Protein AF-B5EW15-F1 (afdb_monomer)

Organism: Aliivibrio fischeri (strain MJ11) (NCBI:txid388396)

Sequence (195 aa):
MSYSYGVKKSALNTARVYPAVGKYFSEKELNEITLLIEREGLTVSRKIDQLYVTDDSGTYEINALIDYLSKLIPKKETKQGKKKEIRKAEIQSLRFDPDRLSHEKRVLSENQDLVVVITRSLGEMNNYNMTKLIEFVLGKEKRFHGMLNSTVEKRVIELGFYTMGQLNGEKAKIYKYKAIKAFILNALQDNFDVG

Secondary structure (DSSP, 8-state):
--B-EEEEEEETTEEEEEEPTT----HHHHHHHHHHHHTTT-EEEEETTEEEEE-TT--S-HHHHHHHHHHHSPBP--HHHHHHHHHHHHHHHHHT-HHHHHHHHHHHHHTHHHHHHHHHHH----HHHHHHHHHHHTTSSSS--S---HHHHHHHHHTT-EEEEEETTEEEEEE-HHHHHHHHHHHHHHHHTT-

Mean predicted aligned error: 14.82 Å

Foldseek 3Di:
DAFAWAWDDDDQQKIKIAHDPPDADDPVRVVVLCVLLVVVVWDWDDDHRMIIIGDPVPPDGPVRVRVVSVVSHHHDDDPVNVVVVVVVVVVVVVVVPVVLVVQLVVQCVVPVLLQVLCCVQQRDDPSNQSSLLSCCLVVVDVDRPHDDDPRSVVSQVVVVQWDWDDDPNDTDIHGNSVVVSVVSVVSSVVVVVVD

pLDDT: mean 85.92, std 11.86, range [42.91, 96.12]

Structure (mmCIF, N/CA/C/O backbone):
data_AF-B5EW15-F1
#
_entry.id   AF-B5EW15-F1
#
loop_
_atom_site.group_PDB
_atom_site.id
_atom_site.type_symbol
_atom_site.label_atom_id
_atom_site.label_alt_id
_atom_site.label_comp_id
_atom_site.label_asym_id
_atom_site.label_entity_id
_atom_site.label_seq_id
_atom_site.pdbx_PDB_ins_code
_atom_site.Cartn_x
_atom_site.Cartn_y
_atom_site.Cartn_z
_atom_site.occupancy
_atom_site.B_iso_or_equiv
_atom_site.auth_seq_id
_atom_site.auth_comp_id
_atom_site.auth_asym_id
_atom_site.auth_atom_id
_atom_site.pdbx_PDB_model_num
ATOM 1 N N . MET A 1 1 ? -12.881 12.821 29.662 1.00 68.81 1 MET A N 1
ATOM 2 C CA . MET A 1 1 ? -12.324 11.502 30.054 1.00 68.81 1 MET A CA 1
ATOM 3 C C . MET A 1 1 ? -11.868 10.790 28.784 1.00 68.81 1 MET A C 1
ATOM 5 O O . MET A 1 1 ? -12.417 11.120 27.746 1.00 68.81 1 MET A O 1
ATOM 9 N N . SER A 1 2 ? -10.854 9.918 28.803 1.00 81.94 2 SER A N 1
ATOM 10 C CA . SER A 1 2 ? -10.358 9.238 27.590 1.00 81.94 2 SER A CA 1
ATOM 11 C C . SER A 1 2 ? -10.061 7.759 27.850 1.00 81.94 2 SER A C 1
ATOM 13 O O . SER A 1 2 ? -9.570 7.403 28.924 1.00 81.94 2 SER A O 1
ATOM 15 N N . TYR A 1 3 ? -10.335 6.902 26.861 1.00 87.81 3 TYR A N 1
ATOM 16 C CA . TYR A 1 3 ? -10.336 5.442 27.000 1.00 87.81 3 TYR A CA 1
ATOM 17 C C . TYR A 1 3 ? -9.308 4.770 26.081 1.00 87.81 3 TYR A C 1
ATOM 19 O O . TYR A 1 3 ? -9.019 5.241 24.981 1.00 87.81 3 TYR A O 1
ATOM 27 N N . SER A 1 4 ? -8.760 3.632 26.501 1.00 87.62 4 SER A N 1
ATOM 28 C CA . SER A 1 4 ? -7.843 2.834 25.676 1.00 87.62 4 SER A CA 1
ATOM 29 C C . SER A 1 4 ? -8.611 1.712 24.988 1.00 87.62 4 SER A C 1
ATOM 31 O O . SER A 1 4 ? -8.832 0.670 25.598 1.00 87.62 4 SER A O 1
ATOM 33 N N . TYR A 1 5 ? -9.001 1.909 23.726 1.00 90.94 5 TYR A N 1
ATOM 34 C CA . TYR A 1 5 ? -9.884 0.978 23.015 1.00 90.94 5 TYR A CA 1
ATOM 35 C C . TYR A 1 5 ? -9.539 0.793 21.528 1.00 90.94 5 TYR A C 1
ATOM 37 O O . TYR A 1 5 ? -8.750 1.543 20.939 1.00 90.94 5 TYR A O 1
ATOM 45 N N . GLY A 1 6 ? -10.147 -0.216 20.911 1.00 89.81 6 GLY A N 1
ATOM 46 C CA . GLY A 1 6 ? -10.227 -0.410 19.467 1.00 89.81 6 GLY A CA 1
ATOM 47 C C . GLY A 1 6 ? -11.677 -0.548 19.007 1.00 89.81 6 GLY A C 1
ATOM 48 O O . GLY A 1 6 ? -12.547 -0.923 19.792 1.00 89.81 6 GLY A O 1
ATOM 49 N N . VAL A 1 7 ? -11.915 -0.254 17.728 1.00 92.69 7 VAL A N 1
ATOM 50 C CA . VAL A 1 7 ? -13.195 -0.493 17.052 1.00 92.69 7 VAL A CA 1
ATOM 51 C C . VAL A 1 7 ? -12.928 -1.387 15.853 1.00 92.69 7 VAL A C 1
ATOM 53 O O . VAL A 1 7 ? -11.963 -1.165 15.120 1.00 92.69 7 VAL A O 1
ATOM 56 N N . LYS A 1 8 ? -13.738 -2.428 15.670 1.00 92.81 8 LYS A N 1
ATOM 57 C CA . LYS A 1 8 ? -13.643 -3.320 14.508 1.00 92.81 8 LYS A CA 1
ATOM 58 C C . LYS A 1 8 ? -15.013 -3.814 14.078 1.00 92.81 8 LYS A C 1
ATOM 60 O O . LYS A 1 8 ? -15.923 -3.885 14.896 1.00 92.81 8 LYS A O 1
ATOM 65 N N . LYS A 1 9 ? -15.137 -4.244 12.826 1.00 92.25 9 LYS A N 1
ATOM 66 C CA . LYS A 1 9 ? -16.312 -4.989 12.363 1.00 92.25 9 LYS A CA 1
ATOM 67 C C . LYS A 1 9 ? -16.451 -6.293 13.155 1.00 92.25 9 LYS A C 1
ATOM 69 O O . LYS A 1 9 ? -15.463 -7.006 13.338 1.00 92.25 9 LYS A O 1
ATOM 74 N N . SER A 1 10 ? -17.666 -6.598 13.606 1.00 88.50 10 SER A N 1
ATOM 75 C CA . SER A 1 10 ? -17.999 -7.869 14.258 1.00 88.50 10 SER A CA 1
ATOM 76 C C . SER A 1 10 ? -18.915 -8.739 13.407 1.00 88.50 10 SER A C 1
ATOM 78 O O . SER A 1 10 ? -18.659 -9.928 13.266 1.00 88.50 10 SER A O 1
ATOM 80 N N . ALA A 1 11 ? -19.969 -8.151 12.847 1.00 82.56 11 ALA A N 1
ATOM 81 C CA . ALA A 1 11 ? -20.951 -8.827 12.004 1.00 82.56 11 ALA A CA 1
ATOM 82 C C . ALA A 1 11 ? -21.376 -7.898 10.854 1.00 82.56 11 ALA A C 1
ATOM 84 O O . ALA A 1 11 ? -20.789 -6.826 10.662 1.00 82.56 11 ALA A O 1
ATOM 85 N N . LEU A 1 12 ? -22.368 -8.311 10.062 1.00 71.75 12 LEU A N 1
ATOM 86 C CA . LEU A 1 12 ? -23.036 -7.414 9.120 1.00 71.75 12 LEU A CA 1
ATOM 87 C C . LEU A 1 12 ? -23.716 -6.300 9.937 1.00 71.75 12 LEU A C 1
ATOM 89 O O . LEU A 1 12 ? -24.495 -6.602 10.830 1.00 71.75 12 LEU A O 1
ATOM 93 N N . ASN A 1 13 ? -23.349 -5.041 9.688 1.00 79.81 13 ASN A N 1
ATOM 94 C CA . ASN A 1 13 ? -23.872 -3.836 10.358 1.00 79.81 13 ASN A CA 1
ATOM 95 C C . ASN A 1 13 ? -23.612 -3.702 11.871 1.00 79.81 13 ASN A C 1
ATOM 97 O O . ASN A 1 13 ? -24.125 -2.783 12.499 1.00 79.81 13 ASN A O 1
ATOM 101 N N . THR A 1 14 ? -22.752 -4.545 12.450 1.00 89.25 14 THR A N 1
ATOM 102 C CA . THR A 1 14 ? -22.355 -4.424 13.861 1.00 89.25 14 THR A CA 1
ATOM 103 C C . THR A 1 14 ? -20.865 -4.142 13.999 1.00 89.25 14 THR A C 1
ATOM 105 O O . THR A 1 14 ? -20.015 -4.942 13.575 1.00 89.25 14 THR A O 1
ATOM 108 N N . ALA A 1 15 ? -20.540 -3.036 14.661 1.00 94.12 15 ALA A N 1
ATOM 109 C CA . ALA A 1 15 ? -19.197 -2.696 15.105 1.00 94.12 15 ALA A CA 1
ATOM 110 C C . ALA A 1 15 ? -18.983 -3.142 16.559 1.00 94.12 15 ALA A C 1
ATOM 112 O O . ALA A 1 15 ? -19.894 -3.147 17.374 1.00 94.12 15 ALA A O 1
ATOM 113 N N . ARG A 1 16 ? -17.758 -3.526 16.908 1.00 94.88 16 ARG A N 1
ATOM 114 C CA . ARG A 1 16 ? -17.366 -3.901 18.267 1.00 94.88 16 ARG A CA 1
ATOM 115 C C . ARG A 1 16 ? -16.366 -2.900 18.808 1.00 94.88 16 ARG A C 1
ATOM 117 O O . ARG A 1 16 ? -15.284 -2.760 18.235 1.00 94.88 16 ARG A O 1
ATOM 124 N N . VAL A 1 17 ? -16.689 -2.303 19.947 1.00 94.94 17 VAL A N 1
ATOM 125 C CA . VAL A 1 17 ? -15.785 -1.510 20.782 1.00 94.94 17 VAL A CA 1
ATOM 126 C C . VAL A 1 17 ? -15.208 -2.428 21.857 1.00 94.94 17 VAL A C 1
ATOM 128 O O . VAL A 1 17 ? -15.941 -3.091 22.591 1.00 94.94 17 VAL A O 1
ATOM 131 N N . TYR A 1 18 ? -13.883 -2.516 21.923 1.00 93.00 18 TYR A N 1
ATOM 132 C CA . TYR A 1 18 ? -13.176 -3.419 22.834 1.00 93.00 18 TYR A CA 1
ATOM 133 C C . TYR A 1 18 ? -11.974 -2.726 23.480 1.00 93.00 18 TYR A C 1
ATOM 135 O O . TYR A 1 18 ? -11.380 -1.845 22.849 1.00 93.00 18 TYR A O 1
ATOM 143 N N . PRO A 1 19 ? -11.580 -3.109 24.705 1.00 91.00 19 PRO A N 1
ATOM 144 C CA . PRO A 1 19 ? -10.443 -2.499 25.377 1.00 91.00 19 PRO A CA 1
ATOM 145 C C . PRO A 1 19 ? -9.137 -2.818 24.638 1.00 91.00 19 PRO A C 1
ATOM 147 O O . PRO A 1 19 ? -9.010 -3.818 23.927 1.00 91.00 19 PRO A O 1
ATOM 150 N N . ALA A 1 20 ? -8.141 -1.946 24.777 1.00 86.88 20 ALA A N 1
ATOM 151 C CA . ALA A 1 20 ? -6.805 -2.200 24.246 1.00 86.88 20 ALA A CA 1
ATOM 152 C C . ALA A 1 20 ? -6.202 -3.484 24.852 1.00 86.88 20 ALA A C 1
ATOM 154 O O . ALA A 1 20 ? -6.560 -3.890 25.955 1.00 86.88 20 ALA A O 1
ATOM 155 N N . VAL A 1 21 ? -5.256 -4.109 24.145 1.00 79.94 21 VAL A N 1
ATOM 156 C CA . VAL A 1 21 ? -4.607 -5.359 24.586 1.00 79.94 21 VAL A CA 1
ATOM 157 C C . VAL A 1 21 ? -4.064 -5.218 26.015 1.00 79.94 21 VAL A C 1
ATOM 159 O O . VAL A 1 21 ? -3.335 -4.271 26.313 1.00 79.94 21 VAL A O 1
ATOM 162 N N . GLY A 1 22 ? -4.433 -6.156 26.894 1.00 79.56 22 GLY A N 1
ATOM 163 C CA . GLY A 1 22 ? -4.036 -6.156 28.308 1.00 79.56 22 GLY A CA 1
ATOM 164 C C . GLY A 1 22 ? -4.786 -5.148 29.191 1.00 79.56 22 GLY A C 1
ATOM 165 O O . GLY A 1 22 ? -4.324 -4.842 30.290 1.00 79.56 22 GLY A O 1
ATOM 166 N N . LYS A 1 23 ? -5.908 -4.592 28.718 1.00 86.25 23 LYS A N 1
ATOM 167 C CA . LYS A 1 23 ? -6.819 -3.724 29.479 1.00 86.25 23 LYS A CA 1
ATOM 168 C C . LYS A 1 23 ? -8.220 -4.335 29.524 1.00 86.25 23 LYS A C 1
ATOM 170 O O . LYS A 1 23 ? -8.551 -5.179 28.701 1.00 86.25 23 LYS A O 1
ATOM 175 N N . TYR A 1 24 ? -9.025 -3.864 30.467 1.00 89.00 24 TYR A N 1
ATOM 176 C CA . TYR A 1 24 ? -10.454 -4.139 30.590 1.00 89.00 24 TYR A CA 1
ATOM 177 C C . TYR A 1 24 ? -11.180 -2.803 30.760 1.00 89.00 24 TYR A C 1
ATOM 179 O O . TYR A 1 24 ? -10.586 -1.852 31.274 1.00 89.00 24 TYR A O 1
ATOM 187 N N . PHE A 1 25 ? -12.435 -2.720 30.323 1.00 90.19 25 PHE A N 1
ATOM 188 C CA . PHE A 1 25 ? -13.295 -1.615 30.732 1.00 90.19 25 PHE A CA 1
ATOM 189 C C . PHE A 1 25 ? -13.864 -1.914 32.115 1.00 90.19 25 PHE A C 1
ATOM 191 O O . PHE A 1 25 ? -14.360 -3.008 32.370 1.00 90.19 25 PHE A O 1
ATOM 198 N N . SER A 1 26 ? -13.792 -0.942 33.012 1.00 90.62 26 SER A N 1
ATOM 199 C CA . SER A 1 26 ? -14.574 -0.956 34.246 1.00 90.62 26 SER A CA 1
ATOM 200 C C . SER A 1 26 ? -16.064 -0.757 33.945 1.00 90.62 26 SER A C 1
ATOM 202 O O . SER A 1 26 ? -16.425 -0.167 32.928 1.00 90.62 26 SER A O 1
ATOM 204 N N . GLU A 1 27 ? -16.942 -1.175 34.861 1.00 90.94 27 GLU A N 1
ATOM 205 C CA . GLU A 1 27 ? -18.394 -0.943 34.743 1.00 90.94 27 GLU A CA 1
ATOM 206 C C . GLU A 1 27 ? -18.742 0.536 34.545 1.00 90.94 27 GLU A C 1
ATOM 208 O O . GLU A 1 27 ? -19.626 0.889 33.765 1.00 90.94 27 GLU A O 1
ATOM 213 N N . LYS A 1 28 ? -18.002 1.432 35.205 1.00 91.19 28 LYS A N 1
ATOM 214 C CA . LYS A 1 28 ? -18.158 2.873 35.007 1.00 91.19 28 LYS A CA 1
ATOM 215 C C . LYS A 1 28 ? -17.853 3.277 33.561 1.00 91.19 28 LYS A C 1
ATOM 217 O O . LYS A 1 28 ? -18.650 3.984 32.956 1.00 91.19 28 LYS A O 1
ATOM 222 N N . GLU A 1 29 ? -16.744 2.799 32.995 1.00 91.19 29 GLU A N 1
ATOM 223 C CA . GLU A 1 29 ? -16.371 3.085 31.603 1.00 91.19 29 GLU A CA 1
ATOM 224 C C . GLU A 1 29 ? -17.374 2.478 30.612 1.00 91.19 29 GLU A C 1
ATOM 226 O O . GLU A 1 29 ? -17.768 3.151 29.665 1.00 91.19 29 GLU A O 1
ATOM 231 N N . LEU A 1 30 ? -17.839 1.244 30.841 1.00 93.31 30 LEU A N 1
ATOM 232 C CA . LEU A 1 30 ? -18.869 0.610 30.009 1.00 93.31 30 LEU A CA 1
ATOM 233 C C . LEU A 1 30 ? -20.159 1.434 29.994 1.00 93.31 30 LEU A C 1
ATOM 235 O O . LEU A 1 30 ? -20.729 1.652 28.925 1.00 93.31 30 LEU A O 1
ATOM 239 N N . ASN A 1 31 ? -20.597 1.921 31.157 1.00 93.12 31 ASN A N 1
ATOM 240 C CA . ASN A 1 31 ? -21.774 2.777 31.276 1.00 93.12 31 ASN A CA 1
ATOM 241 C C . ASN A 1 31 ? -21.596 4.111 30.549 1.00 93.12 31 ASN A C 1
ATOM 243 O O . ASN A 1 31 ? -22.452 4.488 29.754 1.00 93.12 31 ASN A O 1
ATOM 247 N N . GLU A 1 32 ? -20.476 4.797 30.768 1.00 93.06 32 GLU A N 1
ATOM 248 C CA . GLU A 1 32 ? -20.188 6.078 30.118 1.00 93.06 32 GLU A CA 1
ATOM 249 C C . GLU A 1 32 ? -20.122 5.951 28.591 1.00 93.06 32 GLU A C 1
ATOM 251 O O . GLU A 1 32 ? -20.739 6.741 27.879 1.00 93.06 32 GLU A O 1
ATOM 256 N N . ILE A 1 33 ? -19.409 4.941 28.078 1.00 93.75 33 ILE A N 1
ATOM 257 C CA . ILE A 1 33 ? -19.272 4.718 26.635 1.00 93.75 33 ILE A CA 1
ATOM 258 C C . ILE A 1 33 ? -20.624 4.326 26.023 1.00 93.75 33 ILE A C 1
ATOM 260 O O . ILE A 1 33 ? -20.961 4.817 24.950 1.00 93.75 33 ILE A O 1
ATOM 264 N N . THR A 1 34 ? -21.416 3.492 26.705 1.00 94.88 34 THR A N 1
ATOM 265 C CA . THR A 1 34 ? -22.762 3.116 26.237 1.00 94.88 34 THR A CA 1
ATOM 266 C C . THR A 1 34 ? -23.654 4.345 26.089 1.00 94.88 34 THR A C 1
ATOM 268 O O . THR A 1 34 ? -24.216 4.554 25.021 1.00 94.88 34 THR A O 1
ATOM 271 N N . LEU A 1 35 ? -23.699 5.209 27.109 1.00 94.56 35 LEU A N 1
ATOM 272 C CA . LEU A 1 35 ? -24.508 6.430 27.081 1.00 94.56 35 LEU A CA 1
ATOM 273 C C . LEU A 1 35 ? -24.085 7.395 25.967 1.00 94.56 35 LEU A C 1
ATOM 275 O O . LEU A 1 35 ? -24.934 8.068 25.391 1.00 94.56 35 LEU A O 1
ATOM 279 N N . LEU A 1 36 ? -22.786 7.487 25.666 1.00 94.44 36 LEU A N 1
ATOM 280 C CA . LEU A 1 36 ? -22.298 8.303 24.551 1.00 94.44 36 LEU A CA 1
ATOM 281 C C . LEU A 1 36 ? -22.810 7.789 23.205 1.00 94.44 36 LEU A C 1
ATOM 283 O O . LEU A 1 36 ? -23.192 8.591 22.364 1.00 94.44 36 LEU A O 1
ATOM 287 N N . ILE A 1 37 ? -22.816 6.472 23.011 1.00 94.31 37 ILE A N 1
ATOM 288 C CA . ILE A 1 37 ? -23.244 5.846 21.757 1.00 94.31 37 ILE A CA 1
ATOM 289 C C . ILE A 1 37 ? -24.768 5.930 21.596 1.00 94.31 37 ILE A C 1
ATOM 291 O O . ILE A 1 37 ? -25.250 6.317 20.536 1.00 94.31 37 ILE A O 1
ATOM 295 N N . GLU A 1 38 ? -25.525 5.625 22.651 1.00 93.56 38 GLU A N 1
ATOM 296 C CA . GLU A 1 38 ? -26.996 5.639 22.621 1.00 93.56 38 GLU A CA 1
ATOM 297 C C . GLU A 1 38 ? -27.569 7.043 22.376 1.00 93.56 38 GLU A C 1
ATOM 299 O O . GLU A 1 38 ? -28.609 7.183 21.735 1.00 93.56 38 GLU A O 1
ATOM 304 N N . ARG A 1 39 ? -26.876 8.103 22.820 1.00 93.19 39 ARG A N 1
ATOM 305 C CA . ARG A 1 39 ? -27.260 9.500 22.537 1.00 93.19 39 ARG A CA 1
ATOM 306 C C . ARG A 1 39 ? -27.258 9.852 21.053 1.00 93.19 39 ARG A C 1
ATOM 308 O O . ARG A 1 39 ? -27.988 10.753 20.658 1.00 93.19 39 ARG A O 1
ATOM 315 N N . GLU A 1 40 ? -26.474 9.142 20.253 1.00 91.31 40 GLU A N 1
ATOM 316 C CA . GLU A 1 40 ? -26.398 9.329 18.803 1.00 91.31 40 GLU A CA 1
ATOM 317 C C . GLU A 1 40 ? -27.412 8.443 18.055 1.00 91.31 40 GLU A C 1
ATOM 319 O O . GLU A 1 40 ? -27.362 8.331 16.834 1.00 91.31 40 GLU A O 1
ATOM 324 N N . GLY A 1 41 ? -28.334 7.792 18.778 1.00 90.44 41 GLY A N 1
ATOM 325 C CA . GLY A 1 41 ? -29.374 6.940 18.197 1.00 90.44 41 GLY A CA 1
ATOM 326 C C . GLY A 1 41 ? -28.891 5.550 17.775 1.00 90.44 41 GLY A C 1
ATOM 327 O O . GLY A 1 41 ? -29.585 4.868 17.026 1.00 90.44 41 GLY A O 1
ATOM 328 N N . LEU A 1 42 ? -27.713 5.123 18.239 1.00 93.12 42 LEU A N 1
ATOM 329 C CA . LEU A 1 42 ? -27.146 3.806 17.951 1.00 93.12 42 LEU A CA 1
ATOM 330 C C . LEU A 1 42 ? -27.482 2.801 19.061 1.00 93.12 42 LEU A C 1
ATOM 332 O O . LEU A 1 42 ? -27.417 3.121 20.248 1.00 93.12 42 LEU A O 1
ATOM 336 N N . THR A 1 43 ? -27.756 1.554 18.684 1.00 93.81 43 THR A N 1
ATOM 337 C CA . THR A 1 43 ? -28.102 0.484 19.628 1.00 93.81 43 THR A CA 1
ATOM 338 C C . THR A 1 43 ? -26.847 -0.196 20.158 1.00 93.81 43 THR A C 1
ATOM 340 O O . THR A 1 43 ? -25.967 -0.584 19.386 1.00 93.81 43 THR A O 1
ATOM 343 N N . VAL A 1 44 ? -26.764 -0.393 21.478 1.00 95.00 44 VAL A N 1
ATOM 344 C CA . VAL A 1 44 ? -25.605 -1.009 22.139 1.00 95.00 44 VAL A CA 1
ATOM 345 C C . VAL A 1 44 ? -25.996 -2.289 22.874 1.00 95.00 44 VAL A C 1
ATOM 347 O O . VAL A 1 44 ? -26.833 -2.294 23.768 1.00 95.00 44 VAL A O 1
ATOM 350 N N . SER A 1 45 ? -25.316 -3.389 22.561 1.00 93.81 45 SER A N 1
ATOM 351 C CA . SER A 1 45 ? -25.374 -4.644 23.310 1.00 93.81 45 SER A CA 1
ATOM 352 C C . SER A 1 45 ? -24.060 -4.879 24.053 1.00 93.81 45 SER A C 1
ATOM 354 O O . SER A 1 45 ? -22.976 -4.845 23.465 1.00 93.81 45 SER A O 1
ATOM 356 N N . ARG A 1 46 ? -24.138 -5.137 25.360 1.00 91.69 46 ARG A N 1
ATOM 357 C CA . ARG A 1 46 ? -22.963 -5.401 26.200 1.00 91.69 46 ARG A CA 1
ATOM 358 C C . ARG A 1 46 ? -22.693 -6.895 26.298 1.00 91.69 46 ARG A C 1
ATOM 360 O O . ARG A 1 46 ? -23.602 -7.677 26.566 1.00 91.69 46 ARG A O 1
ATOM 367 N N . LYS A 1 47 ? -21.431 -7.295 26.137 1.00 87.44 47 LYS A N 1
ATOM 368 C CA . LYS A 1 47 ? -20.976 -8.653 26.460 1.00 87.44 47 LYS A CA 1
ATOM 369 C C . LYS A 1 47 ? -19.633 -8.589 27.168 1.00 87.44 47 LYS A C 1
ATOM 371 O O . LYS A 1 47 ? -18.631 -8.252 26.540 1.00 87.44 47 LYS A O 1
ATOM 376 N N . ILE A 1 48 ? -19.622 -8.986 28.440 1.00 85.06 48 ILE A N 1
ATOM 377 C CA . ILE A 1 48 ? -18.427 -9.029 29.291 1.00 85.06 48 ILE A CA 1
ATOM 378 C C . ILE A 1 48 ? -17.780 -7.635 29.353 1.00 85.06 48 ILE A C 1
ATOM 380 O O . ILE A 1 48 ? -18.330 -6.734 29.969 1.00 85.06 48 ILE A O 1
ATOM 384 N N . ASP A 1 49 ? -16.656 -7.442 28.667 1.00 86.31 49 ASP A N 1
ATOM 385 C CA . ASP A 1 49 ? -15.841 -6.232 28.654 1.00 86.31 49 ASP A CA 1
ATOM 386 C C . ASP A 1 49 ? -15.933 -5.485 27.314 1.00 86.31 49 ASP A C 1
ATOM 388 O O . ASP A 1 49 ? -15.054 -4.697 26.970 1.00 86.31 49 ASP A O 1
ATOM 392 N N . GLN A 1 50 ? -16.958 -5.769 26.508 1.00 91.56 50 GLN A N 1
ATOM 393 C CA . GLN A 1 50 ? -17.089 -5.283 25.136 1.00 91.56 50 GLN A CA 1
ATOM 394 C C . GLN A 1 50 ? -18.485 -4.743 24.852 1.00 91.56 50 GLN A C 1
ATOM 396 O O . GLN A 1 50 ? -19.489 -5.234 25.373 1.00 91.56 50 GLN A O 1
ATOM 401 N N . LEU A 1 51 ? -18.531 -3.771 23.943 1.00 94.44 51 LEU A N 1
ATOM 402 C CA . LEU A 1 51 ? -19.763 -3.180 23.442 1.00 94.44 51 LEU A CA 1
ATOM 403 C C . LEU A 1 51 ? -19.913 -3.519 21.961 1.00 94.44 51 LEU A C 1
ATOM 405 O O . LEU A 1 51 ? -18.982 -3.350 21.171 1.00 94.44 51 LEU A O 1
ATOM 409 N N . TYR A 1 52 ? -21.086 -4.008 21.596 1.00 94.56 52 TYR A N 1
ATOM 410 C CA . TYR A 1 52 ? -21.490 -4.307 20.232 1.00 94.56 52 TYR A CA 1
ATOM 411 C C . TYR A 1 52 ? -22.490 -3.240 19.827 1.00 94.56 52 TYR A C 1
ATOM 413 O O . TYR A 1 52 ? -23.536 -3.116 20.450 1.00 94.56 52 TYR A O 1
ATOM 421 N N . VAL A 1 53 ? -22.135 -2.452 18.825 1.00 94.75 53 VAL A N 1
ATOM 422 C CA . VAL A 1 53 ? -22.906 -1.306 18.367 1.00 94.75 53 VAL A CA 1
ATOM 423 C C . VAL A 1 53 ? -23.495 -1.625 17.010 1.00 94.75 53 VAL A C 1
ATOM 425 O O . VAL A 1 53 ? -22.753 -1.980 16.089 1.00 94.75 53 VAL A O 1
ATOM 428 N N . THR A 1 54 ? -24.804 -1.472 16.894 1.00 92.69 54 THR A N 1
ATOM 429 C CA . THR A 1 54 ? -25.541 -1.631 15.646 1.00 92.69 54 THR A CA 1
ATOM 430 C C . THR A 1 54 ? -26.207 -0.309 15.302 1.00 92.69 54 THR A C 1
ATOM 432 O O . THR A 1 54 ? -26.724 0.386 16.176 1.00 92.69 54 THR A O 1
ATOM 435 N N . ASP A 1 55 ? -26.164 0.038 14.021 1.00 88.62 55 ASP A N 1
ATOM 436 C CA . ASP A 1 55 ? -26.989 1.106 13.481 1.00 88.62 55 ASP A CA 1
ATOM 437 C C . ASP A 1 55 ? -28.276 0.509 12.905 1.00 88.62 55 ASP A C 1
ATOM 439 O O . ASP A 1 55 ? -28.293 0.006 11.779 1.00 88.62 55 ASP A O 1
ATOM 443 N N . ASP A 1 56 ? -29.348 0.555 13.692 1.00 83.31 56 ASP A N 1
ATOM 444 C CA . ASP A 1 56 ? -30.651 0.023 13.286 1.00 83.31 56 ASP A CA 1
ATOM 445 C C . ASP A 1 56 ? -31.347 0.916 12.244 1.00 83.31 56 ASP A C 1
ATOM 447 O O . ASP A 1 56 ? -32.266 0.467 11.560 1.00 83.31 56 ASP A O 1
ATOM 451 N N . SER A 1 57 ? -30.892 2.165 12.081 1.00 81.81 57 SER A N 1
ATOM 452 C CA . SER A 1 57 ? -31.414 3.091 11.071 1.00 81.81 57 SER A CA 1
ATOM 453 C C . SER A 1 57 ? -30.859 2.823 9.668 1.00 81.81 57 SER A C 1
ATOM 455 O O . SER A 1 57 ? -31.422 3.295 8.682 1.00 81.81 57 SER A O 1
ATOM 457 N N . GLY A 1 58 ? -29.759 2.066 9.565 1.00 77.12 58 GLY A N 1
ATOM 458 C CA . GLY A 1 58 ? -29.063 1.813 8.301 1.00 77.12 58 GLY A CA 1
ATOM 459 C C . GLY A 1 58 ? -28.402 3.055 7.692 1.00 77.12 58 GLY A C 1
ATOM 460 O O . GLY A 1 58 ? -28.060 3.042 6.511 1.00 77.12 58 GLY A O 1
ATOM 461 N N . THR A 1 59 ? -28.221 4.117 8.477 1.00 80.88 59 THR A N 1
ATOM 462 C CA . THR A 1 59 ? -27.593 5.378 8.059 1.00 80.88 59 THR A CA 1
ATOM 463 C C . THR A 1 59 ? -26.113 5.191 7.722 1.00 80.88 59 THR A C 1
ATOM 465 O O . THR A 1 59 ? -25.591 5.817 6.798 1.00 80.88 59 THR A O 1
ATOM 468 N N . TYR A 1 60 ? -25.418 4.326 8.458 1.00 81.00 60 TYR A N 1
ATOM 469 C CA . TYR A 1 60 ? -23.989 4.097 8.331 1.00 81.00 60 TYR A CA 1
ATOM 470 C C . TYR A 1 60 ? -23.683 2.726 7.730 1.00 81.00 60 TYR A C 1
ATOM 472 O O . TYR A 1 60 ? -23.975 1.676 8.305 1.00 81.00 60 TYR A O 1
ATOM 480 N N . GLU A 1 61 ? -22.935 2.724 6.626 1.00 87.19 61 GLU A N 1
ATOM 481 C CA . GLU A 1 61 ? -22.180 1.535 6.236 1.00 87.19 61 GLU A CA 1
ATOM 482 C C . GLU A 1 61 ? -21.161 1.166 7.328 1.00 87.19 61 GLU A C 1
ATOM 484 O O . GLU A 1 61 ? -20.612 2.028 8.015 1.00 87.19 61 GLU A O 1
ATOM 489 N N . ILE A 1 62 ? -20.828 -0.121 7.461 1.00 87.88 62 ILE A N 1
ATOM 490 C CA . ILE A 1 62 ? -20.010 -0.625 8.577 1.00 87.88 62 ILE A CA 1
ATOM 491 C C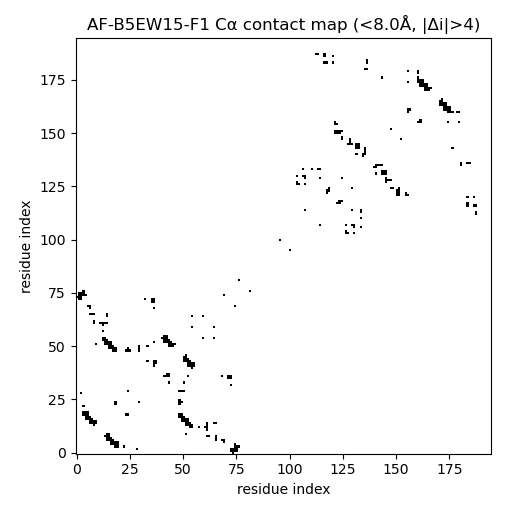 . ILE A 1 62 ? -18.662 0.096 8.765 1.00 87.88 62 ILE A C 1
ATOM 493 O O . ILE A 1 62 ? -18.226 0.293 9.897 1.00 87.88 62 ILE A O 1
ATOM 497 N N . ASN A 1 63 ? -17.992 0.508 7.684 1.00 86.56 63 ASN A N 1
ATOM 498 C CA . ASN A 1 63 ? -16.730 1.250 7.784 1.00 86.56 63 ASN A CA 1
ATOM 499 C C . ASN A 1 63 ? -16.958 2.687 8.271 1.00 86.56 63 ASN A C 1
ATOM 501 O O . ASN A 1 63 ? -16.193 3.173 9.101 1.00 86.56 63 ASN A O 1
ATOM 505 N N . ALA A 1 64 ? -18.040 3.327 7.820 1.00 87.06 64 ALA A N 1
ATOM 506 C CA . ALA A 1 64 ? -18.442 4.641 8.301 1.00 87.06 64 ALA A CA 1
ATOM 507 C C . ALA A 1 64 ? -18.826 4.589 9.788 1.00 87.06 64 ALA A C 1
ATOM 509 O O . ALA A 1 64 ? -18.404 5.456 10.547 1.00 87.06 64 ALA A O 1
ATOM 510 N N . LEU A 1 65 ? -19.517 3.529 10.229 1.00 90.25 65 LEU A N 1
ATOM 511 C CA . LEU A 1 65 ? -19.837 3.298 11.641 1.00 90.25 65 LEU A CA 1
ATOM 512 C C . LEU A 1 65 ? -18.568 3.139 12.495 1.00 90.25 65 LEU A C 1
ATOM 514 O O . LEU A 1 65 ? -18.461 3.722 13.571 1.00 90.25 65 LEU A O 1
ATOM 518 N N . ILE A 1 66 ? -17.574 2.382 12.019 1.00 91.62 66 ILE A N 1
ATOM 519 C CA . ILE A 1 66 ? -16.292 2.203 12.726 1.00 91.62 66 ILE A CA 1
ATOM 520 C C . ILE A 1 66 ? -15.549 3.536 12.881 1.00 91.62 66 ILE A C 1
ATOM 522 O O . ILE A 1 66 ? -15.037 3.837 13.968 1.00 91.62 66 ILE A O 1
ATOM 526 N N . ASP A 1 67 ? -15.486 4.325 11.810 1.00 88.62 67 ASP A N 1
ATOM 527 C CA . ASP A 1 67 ? -14.827 5.630 11.815 1.00 88.62 67 ASP A CA 1
ATOM 528 C C . ASP A 1 67 ? -15.573 6.623 12.708 1.00 88.62 67 ASP A C 1
ATOM 530 O O . ASP A 1 67 ? -14.949 7.360 13.473 1.00 88.62 67 ASP A O 1
ATOM 534 N N . TYR A 1 68 ? -16.903 6.608 12.658 1.00 90.81 68 TYR A N 1
ATOM 535 C CA . TYR A 1 68 ? -17.761 7.438 13.490 1.00 90.81 68 TYR A CA 1
ATOM 536 C C . TYR A 1 68 ? -17.574 7.127 14.980 1.00 90.81 68 TYR A C 1
ATOM 538 O O . TYR A 1 68 ? -17.240 8.022 15.753 1.00 90.81 68 TYR A O 1
ATOM 546 N N . LEU A 1 69 ? -17.640 5.852 15.379 1.00 92.44 69 LEU A N 1
ATOM 547 C CA . LEU A 1 69 ? -17.405 5.431 16.767 1.00 92.44 69 LEU A CA 1
ATOM 548 C C . LEU A 1 69 ? -16.003 5.797 17.266 1.00 92.44 69 LEU A C 1
ATOM 550 O O . LEU A 1 69 ? -15.829 6.157 18.430 1.00 92.44 69 LEU A O 1
ATOM 554 N N . SER A 1 70 ? -15.004 5.740 16.382 1.00 89.88 70 SER A N 1
ATOM 555 C CA . SER A 1 70 ? -13.627 6.131 16.707 1.00 89.88 70 SER A CA 1
ATOM 556 C C . SER A 1 70 ? -13.464 7.637 16.948 1.00 89.88 70 SER A C 1
ATOM 558 O O . SER A 1 70 ? -12.516 8.037 17.624 1.00 89.88 70 SER A O 1
ATOM 560 N N . LYS A 1 71 ? -14.364 8.466 16.400 1.00 89.44 71 LYS A N 1
ATOM 561 C CA . LYS A 1 71 ? -14.424 9.917 16.638 1.00 89.44 71 LYS A CA 1
ATOM 562 C C . LYS A 1 71 ? -15.294 10.265 17.845 1.00 89.44 71 LYS A C 1
ATOM 564 O O . LYS A 1 71 ? -14.937 11.164 18.598 1.00 89.44 71 LYS A O 1
ATOM 569 N N . LEU A 1 72 ? -16.405 9.551 18.023 1.00 91.44 72 LEU A N 1
ATOM 570 C CA . LEU A 1 72 ? -17.366 9.769 19.102 1.00 91.44 72 LEU A CA 1
ATOM 571 C C . LEU A 1 72 ? -16.768 9.439 20.475 1.00 91.44 72 LEU A C 1
ATOM 573 O O . LEU A 1 72 ? -16.922 10.206 21.421 1.00 91.44 72 LEU A O 1
ATOM 577 N N . ILE A 1 73 ? -16.075 8.300 20.597 1.00 91.25 73 ILE A N 1
ATOM 578 C CA . ILE A 1 73 ? -15.561 7.821 21.883 1.00 91.25 73 ILE A CA 1
ATOM 579 C C . ILE A 1 73 ? -14.175 8.439 22.137 1.00 91.25 73 ILE A C 1
ATOM 581 O O . ILE A 1 73 ? -13.220 8.129 21.415 1.00 91.25 73 ILE A O 1
ATOM 585 N N . PRO A 1 74 ? -13.989 9.256 23.190 1.00 88.31 74 PRO A N 1
ATOM 586 C CA . PRO A 1 74 ? -12.704 9.896 23.454 1.00 88.31 74 PRO A CA 1
ATOM 587 C C . PRO A 1 74 ? -11.588 8.870 23.683 1.00 88.31 74 PRO A C 1
ATOM 589 O O . PRO A 1 74 ? -11.631 8.070 24.621 1.00 88.31 74 PRO A O 1
ATOM 592 N N . LYS A 1 75 ? -10.548 8.885 22.847 1.00 86.06 75 LYS A N 1
ATOM 593 C CA . LYS A 1 75 ? -9.471 7.889 22.890 1.00 86.06 75 LYS A CA 1
ATOM 594 C C . LYS A 1 75 ? -8.230 8.414 23.603 1.00 86.06 75 LYS A C 1
ATOM 596 O O . LYS A 1 75 ? -7.763 9.512 23.324 1.00 86.06 75 LYS A O 1
ATOM 601 N N . LYS A 1 76 ? -7.645 7.614 24.501 1.00 82.62 76 LYS A N 1
ATOM 602 C CA . LYS A 1 76 ? -6.297 7.868 25.025 1.00 82.62 76 LYS A CA 1
ATOM 603 C C . LYS A 1 76 ? -5.308 7.732 23.880 1.00 82.62 76 LYS A C 1
ATOM 605 O O . LYS A 1 76 ? -5.164 6.656 23.293 1.00 82.62 76 LYS A O 1
ATOM 610 N N . GLU A 1 77 ? -4.605 8.816 23.585 1.00 67.62 77 GLU A N 1
ATOM 611 C CA . GLU A 1 77 ? -3.512 8.793 22.626 1.00 67.62 77 GLU A CA 1
ATOM 612 C C . GLU A 1 77 ? -2.446 7.801 23.100 1.00 67.62 77 GLU A C 1
ATOM 614 O O . GLU A 1 77 ? -1.805 7.969 24.138 1.00 67.62 77 GLU A O 1
ATOM 619 N N . THR A 1 78 ? -2.243 6.736 22.332 1.00 62.78 78 THR A N 1
ATOM 620 C CA . THR A 1 78 ? -1.107 5.842 22.553 1.00 62.78 78 THR A CA 1
ATOM 621 C C . THR A 1 78 ? 0.098 6.375 21.781 1.00 62.78 78 THR A C 1
ATOM 623 O O . THR A 1 78 ? -0.051 6.931 20.691 1.00 62.78 78 THR A O 1
ATOM 626 N N . LYS A 1 79 ? 1.321 6.146 22.284 1.00 57.06 79 LYS A N 1
ATOM 627 C CA . LYS A 1 79 ? 2.563 6.466 21.545 1.00 57.06 79 LYS A CA 1
ATOM 628 C C . LYS A 1 79 ? 2.576 5.849 20.131 1.00 57.06 79 LYS A C 1
ATOM 630 O O . LYS A 1 79 ? 3.179 6.412 19.223 1.00 57.06 79 LYS A O 1
ATOM 635 N N . GLN A 1 80 ? 1.899 4.713 19.928 1.00 56.09 80 GLN A N 1
ATOM 636 C CA . GLN A 1 80 ? 1.715 4.091 18.609 1.00 56.09 80 GLN A CA 1
ATOM 637 C C . GLN A 1 80 ? 0.678 4.809 17.729 1.00 56.09 80 GLN A C 1
ATOM 639 O O . GLN A 1 80 ? 0.890 4.891 16.522 1.00 56.09 80 GLN A O 1
ATOM 644 N N . GLY A 1 81 ? -0.408 5.339 18.304 1.00 53.72 81 GLY A N 1
ATOM 645 C CA . GLY A 1 81 ? -1.402 6.157 17.597 1.00 53.72 81 GLY A CA 1
ATOM 646 C C . GLY A 1 81 ? -0.784 7.422 17.006 1.00 53.72 81 GLY A C 1
ATOM 647 O O . GLY A 1 81 ? -0.863 7.613 15.796 1.00 53.72 81 GLY A O 1
ATOM 648 N N . LYS A 1 82 ? -0.022 8.177 17.815 1.00 54.28 82 LYS A N 1
ATOM 649 C CA . LYS A 1 82 ? 0.738 9.347 17.335 1.00 54.28 82 LYS A CA 1
ATOM 650 C C . LYS A 1 82 ? 1.710 8.992 16.217 1.00 54.28 82 LYS A C 1
ATOM 652 O O . LYS A 1 82 ? 1.724 9.651 15.189 1.00 54.28 82 LYS A O 1
ATOM 657 N N . LYS A 1 83 ? 2.482 7.906 16.359 1.00 53.97 83 LYS A N 1
ATOM 658 C CA . LYS A 1 83 ? 3.389 7.450 15.289 1.00 53.97 83 LYS A CA 1
ATOM 659 C C . LYS A 1 83 ? 2.651 7.068 14.001 1.00 53.97 83 LYS A C 1
ATOM 661 O O . LYS A 1 83 ? 3.201 7.264 12.925 1.00 53.97 83 LYS A O 1
ATOM 666 N N . LYS A 1 84 ? 1.441 6.501 14.085 1.00 57.50 84 LYS A N 1
ATOM 667 C CA . LYS A 1 84 ? 0.635 6.158 12.902 1.00 57.50 84 LYS A CA 1
ATOM 668 C C . LYS A 1 84 ? 0.032 7.392 12.233 1.00 57.50 84 LYS A C 1
ATOM 670 O O . LYS A 1 84 ? 0.020 7.430 11.010 1.00 57.50 84 LYS A O 1
ATOM 675 N N . GLU A 1 85 ? -0.447 8.370 12.995 1.00 59.06 85 GLU A N 1
ATOM 676 C CA . GLU A 1 85 ? -0.977 9.624 12.442 1.00 59.06 85 GLU A CA 1
ATOM 677 C C . GLU A 1 85 ? 0.119 10.500 11.849 1.00 59.06 85 GLU A C 1
ATOM 679 O O . GLU A 1 85 ? -0.032 10.939 10.715 1.00 59.06 85 GLU A O 1
ATOM 684 N N . ILE A 1 86 ? 1.257 10.641 12.537 1.00 59.25 86 ILE A N 1
ATOM 685 C CA . ILE A 1 86 ? 2.443 11.323 12.002 1.00 59.25 86 ILE A CA 1
ATOM 686 C C . ILE A 1 86 ? 2.873 10.657 10.693 1.00 59.25 86 ILE A C 1
ATOM 688 O O . ILE A 1 86 ? 2.972 11.332 9.679 1.00 59.25 86 ILE A O 1
ATOM 692 N N . ARG A 1 87 ? 2.990 9.321 10.655 1.00 55.94 87 ARG A N 1
ATOM 693 C CA . ARG A 1 87 ? 3.309 8.608 9.407 1.00 55.94 87 ARG A CA 1
ATOM 694 C C . ARG A 1 87 ? 2.248 8.782 8.325 1.00 55.94 87 ARG A C 1
ATOM 696 O O . ARG A 1 87 ? 2.600 8.854 7.159 1.00 55.94 87 ARG A O 1
ATOM 703 N N . LYS A 1 88 ? 0.954 8.811 8.661 1.00 57.12 88 LYS A N 1
ATOM 704 C CA . LYS A 1 88 ? -0.109 9.049 7.668 1.00 57.12 88 LYS A CA 1
ATOM 705 C C . LYS A 1 88 ? -0.024 10.464 7.093 1.00 57.12 88 LYS A C 1
ATOM 707 O O . LYS A 1 88 ? -0.155 10.605 5.881 1.00 57.12 88 LYS A O 1
ATOM 712 N N . ALA A 1 89 ? 0.226 11.462 7.936 1.00 58.22 89 ALA A N 1
ATOM 713 C CA . ALA A 1 89 ? 0.411 12.851 7.532 1.00 58.22 89 ALA A CA 1
ATOM 714 C C . ALA A 1 89 ? 1.694 13.034 6.702 1.00 58.22 89 ALA A C 1
ATOM 716 O O . ALA A 1 89 ? 1.643 13.656 5.649 1.00 58.22 89 ALA A O 1
ATOM 717 N N . GLU A 1 90 ? 2.807 12.408 7.099 1.00 57.66 90 GLU A N 1
ATOM 718 C CA . GLU A 1 90 ? 4.070 12.375 6.342 1.00 57.66 90 GLU A CA 1
ATOM 719 C C . GLU A 1 90 ? 3.914 11.653 4.994 1.00 57.66 90 GLU A C 1
ATOM 721 O O . GLU A 1 90 ? 4.422 12.102 3.972 1.00 57.66 90 GLU A O 1
ATOM 726 N N . ILE A 1 91 ? 3.172 10.543 4.943 1.00 59.28 91 ILE A N 1
ATOM 727 C CA . ILE A 1 91 ? 2.880 9.843 3.684 1.00 59.28 91 ILE A CA 1
ATOM 728 C C . ILE A 1 91 ? 1.976 10.699 2.787 1.00 59.28 91 ILE A C 1
ATOM 730 O O . ILE A 1 91 ? 2.134 10.670 1.567 1.00 59.28 91 ILE A O 1
ATOM 734 N N . GLN A 1 92 ? 1.028 11.451 3.353 1.00 57.66 92 GLN A N 1
ATOM 735 C CA . GLN A 1 92 ? 0.194 12.377 2.586 1.00 57.66 92 GLN A CA 1
ATOM 736 C C . GLN A 1 92 ? 0.997 13.564 2.053 1.00 57.66 92 GLN A C 1
ATOM 738 O O . GLN A 1 92 ? 0.852 13.872 0.874 1.00 57.66 92 GLN A O 1
ATOM 743 N N . SER A 1 93 ? 1.875 14.180 2.848 1.00 59.53 93 SER A N 1
ATOM 744 C CA . SER A 1 93 ? 2.726 15.274 2.366 1.00 59.53 93 SER A CA 1
ATOM 745 C C . SER A 1 93 ? 3.690 14.799 1.277 1.00 59.53 93 SER A C 1
ATOM 747 O O . SER A 1 93 ? 3.783 15.430 0.229 1.00 59.53 93 SER A O 1
ATOM 749 N N . LEU A 1 94 ? 4.297 13.617 1.437 1.00 58.75 94 LEU A N 1
ATOM 750 C CA . LEU A 1 94 ? 5.141 13.009 0.405 1.00 58.75 94 LEU A CA 1
ATOM 751 C C . LEU A 1 94 ? 4.369 12.679 -0.879 1.00 58.75 94 LEU A C 1
ATOM 753 O O . LEU A 1 94 ? 4.958 12.673 -1.955 1.00 58.75 94 LEU A O 1
ATOM 757 N N . ARG A 1 95 ? 3.065 12.371 -0.823 1.00 60.47 95 ARG A N 1
ATOM 758 C CA . ARG A 1 95 ? 2.253 12.101 -2.031 1.00 60.47 95 ARG A CA 1
ATOM 759 C C . ARG A 1 95 ? 2.060 13.333 -2.916 1.00 60.47 95 ARG A C 1
ATOM 761 O O . ARG A 1 95 ? 1.841 13.146 -4.110 1.00 60.47 95 ARG A O 1
ATOM 768 N N . PHE A 1 96 ? 2.160 14.532 -2.350 1.00 66.69 96 PHE A N 1
ATOM 769 C CA . PHE A 1 96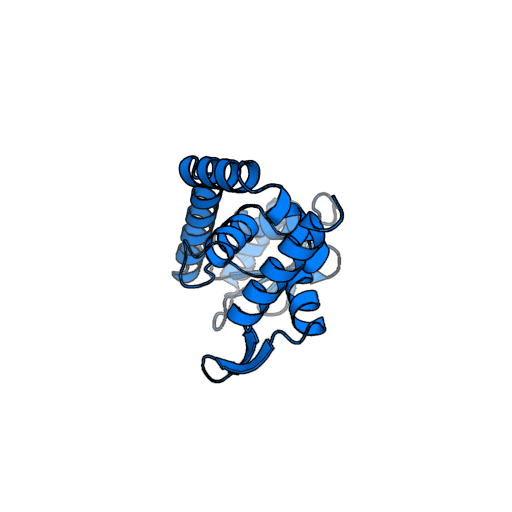 ? 1.945 15.804 -3.042 1.00 66.69 96 PHE A CA 1
ATOM 770 C C . PHE A 1 96 ? 3.205 16.665 -3.131 1.00 66.69 96 PHE A C 1
ATOM 772 O O . PHE A 1 96 ? 3.103 17.853 -3.416 1.00 66.69 96 PHE A O 1
ATOM 779 N N . ASP A 1 97 ? 4.379 16.073 -2.915 1.00 80.12 97 ASP A N 1
ATOM 780 C CA . ASP A 1 97 ? 5.653 16.743 -3.148 1.00 80.12 97 ASP A CA 1
ATOM 781 C C . ASP A 1 97 ? 5.747 17.166 -4.634 1.00 80.12 97 ASP A C 1
ATOM 783 O O . ASP A 1 97 ? 5.809 16.298 -5.520 1.00 80.12 97 ASP A O 1
ATOM 787 N N . PRO A 1 98 ? 5.703 18.479 -4.934 1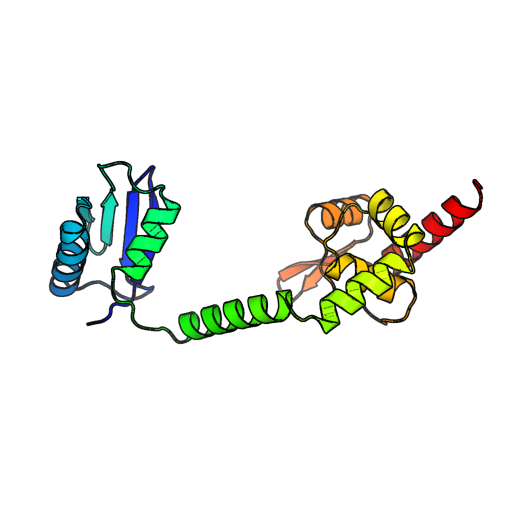.00 83.19 98 PRO A N 1
ATOM 788 C CA . PRO A 1 98 ? 5.646 18.975 -6.303 1.00 83.19 98 PRO A CA 1
ATOM 789 C C . PRO A 1 98 ? 6.935 18.683 -7.076 1.00 83.19 98 PRO A C 1
ATOM 791 O O . PRO A 1 98 ? 6.870 18.448 -8.287 1.00 83.19 98 PRO A O 1
ATOM 794 N N . ASP A 1 99 ? 8.081 18.624 -6.395 1.00 87.31 99 ASP A N 1
ATOM 795 C CA . ASP A 1 99 ? 9.367 18.311 -7.016 1.00 87.31 99 ASP A CA 1
ATOM 796 C C . ASP A 1 99 ? 9.403 16.840 -7.417 1.00 87.31 99 ASP A C 1
ATOM 798 O O . ASP A 1 99 ? 9.784 16.503 -8.543 1.00 87.31 99 ASP A O 1
ATOM 802 N N . ARG A 1 100 ? 8.904 15.959 -6.539 1.00 86.69 100 ARG A N 1
ATOM 803 C CA . ARG A 1 100 ? 8.772 14.529 -6.844 1.00 86.69 100 ARG A CA 1
ATOM 804 C C . ARG A 1 100 ? 7.858 14.296 -8.043 1.00 86.69 100 ARG A C 1
ATOM 806 O O . ARG A 1 100 ? 8.229 13.567 -8.959 1.00 86.69 100 ARG A O 1
ATOM 813 N N . LEU A 1 101 ? 6.680 14.921 -8.061 1.00 89.25 101 LEU A N 1
ATOM 814 C CA . LEU A 1 101 ? 5.712 14.765 -9.152 1.00 89.25 101 LEU A CA 1
ATOM 815 C C . LEU A 1 101 ? 6.245 15.316 -10.480 1.00 89.25 101 LEU A C 1
ATOM 817 O O . LEU A 1 101 ? 6.027 14.710 -11.530 1.00 89.25 101 LEU A O 1
ATOM 821 N N . SER A 1 102 ? 6.955 16.444 -10.443 1.00 91.62 102 SER A N 1
ATOM 822 C CA . SER A 1 102 ? 7.587 17.032 -11.629 1.00 91.62 102 SER A CA 1
ATOM 823 C C . SER A 1 102 ? 8.710 16.145 -12.161 1.00 91.62 102 SER A C 1
ATOM 825 O O . SER A 1 102 ? 8.813 15.925 -13.368 1.00 91.62 102 SER A O 1
ATOM 827 N N . HIS A 1 103 ? 9.514 15.574 -11.264 1.00 93.19 103 HIS A N 1
ATOM 828 C CA . HIS A 1 103 ? 10.558 14.622 -11.615 1.00 93.19 103 HIS A CA 1
ATOM 829 C C . HIS A 1 103 ? 9.991 13.332 -12.227 1.00 93.19 103 HIS A C 1
ATOM 831 O O . HIS A 1 103 ? 10.451 12.924 -13.292 1.00 93.19 103 HIS A O 1
ATOM 837 N N . GLU A 1 104 ? 8.965 12.731 -11.610 1.00 93.38 104 GLU A N 1
ATOM 838 C CA . GLU A 1 104 ? 8.273 11.553 -12.150 1.00 93.38 104 GLU A CA 1
ATOM 839 C C . GLU A 1 104 ? 7.742 11.831 -13.562 1.00 93.38 104 GLU A C 1
ATOM 841 O O . GLU A 1 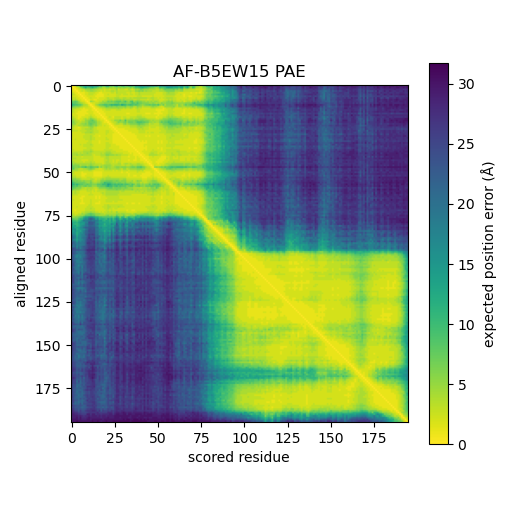104 ? 8.024 11.074 -14.487 1.00 93.38 104 GLU A O 1
ATOM 846 N N . LYS A 1 105 ? 7.036 12.953 -13.764 1.00 93.31 105 LYS A N 1
ATOM 847 C CA . LYS A 1 105 ? 6.532 13.340 -15.092 1.00 93.31 105 LYS A CA 1
ATOM 848 C C . LYS A 1 105 ? 7.652 13.434 -16.123 1.00 93.31 105 LYS A C 1
ATOM 850 O O . LYS A 1 105 ? 7.509 12.865 -17.200 1.00 93.31 105 LYS A O 1
ATOM 855 N N . ARG A 1 106 ? 8.756 14.106 -15.782 1.00 96.12 106 ARG A N 1
ATOM 856 C CA . ARG A 1 106 ? 9.902 14.286 -16.680 1.00 96.12 106 ARG A CA 1
ATOM 857 C C . ARG A 1 106 ? 10.542 12.953 -17.065 1.00 96.12 106 ARG A C 1
ATOM 859 O O . ARG A 1 106 ? 10.736 12.693 -18.247 1.00 96.12 106 ARG A O 1
ATOM 866 N N . VAL A 1 107 ? 10.840 12.089 -16.090 1.00 95.88 107 VAL A N 1
ATOM 867 C CA . VAL A 1 107 ? 11.463 10.784 -16.369 1.00 95.88 107 VAL A CA 1
ATOM 868 C C . VAL A 1 107 ? 10.556 9.930 -17.252 1.00 95.88 107 VAL A C 1
ATOM 870 O O . VAL A 1 107 ? 11.040 9.334 -18.211 1.00 95.88 107 VAL A O 1
ATOM 873 N N . LEU A 1 108 ? 9.251 9.900 -16.974 1.00 96.12 108 LEU A N 1
ATOM 874 C CA . LEU A 1 108 ? 8.295 9.132 -17.772 1.00 96.12 108 LEU A CA 1
ATOM 875 C C . LEU A 1 108 ? 8.131 9.697 -19.192 1.00 96.12 108 LEU A C 1
ATOM 877 O O . LEU A 1 108 ? 8.046 8.918 -20.138 1.00 96.12 108 LEU A O 1
ATOM 881 N N . SER A 1 109 ? 8.130 11.024 -19.368 1.00 94.56 109 SER A N 1
ATOM 882 C CA . SER A 1 109 ? 8.028 11.644 -20.697 1.00 94.56 109 SER A CA 1
ATOM 883 C C . SER A 1 109 ? 9.290 11.472 -21.539 1.00 94.56 109 SER A C 1
ATOM 885 O O . SER A 1 109 ? 9.191 11.315 -22.747 1.00 94.56 109 SER A O 1
ATOM 887 N N . GLU A 1 110 ? 10.470 11.484 -20.916 1.00 95.94 110 GLU A N 1
ATOM 888 C CA . GLU A 1 110 ? 11.752 11.302 -21.612 1.00 95.94 110 GLU A CA 1
ATOM 889 C C . GLU A 1 110 ? 12.026 9.838 -21.995 1.00 95.94 110 GLU A C 1
ATOM 891 O O . GLU A 1 110 ? 12.918 9.576 -22.793 1.00 95.94 110 GLU A O 1
ATOM 896 N N . ASN A 1 111 ? 11.301 8.874 -21.413 1.00 96.00 111 ASN A N 1
ATOM 897 C CA . ASN A 1 111 ? 11.597 7.441 -21.535 1.00 96.00 111 ASN A CA 1
ATOM 898 C C . ASN A 1 111 ? 10.347 6.622 -21.903 1.00 96.00 111 ASN A C 1
ATOM 900 O O . ASN A 1 111 ? 10.115 5.551 -21.339 1.00 96.00 111 ASN A O 1
ATOM 904 N N . GLN A 1 112 ? 9.530 7.127 -22.832 1.00 94.81 112 GLN A N 1
ATOM 905 C CA . GLN A 1 112 ? 8.250 6.509 -23.208 1.00 94.81 112 GLN A CA 1
ATOM 906 C C . GLN A 1 112 ? 8.399 5.060 -23.692 1.00 94.81 112 GLN A C 1
ATOM 908 O O . GLN A 1 112 ? 7.634 4.200 -23.255 1.00 94.81 112 GLN A O 1
ATOM 913 N N . ASP A 1 113 ? 9.417 4.755 -24.498 1.00 92.75 113 ASP A N 1
ATOM 914 C CA . ASP A 1 113 ? 9.646 3.389 -24.991 1.00 92.75 113 ASP A CA 1
ATOM 915 C C . ASP A 1 113 ? 9.928 2.419 -23.843 1.00 92.75 113 ASP A C 1
ATOM 917 O O . ASP A 1 113 ? 9.323 1.352 -23.748 1.00 92.75 113 ASP A O 1
ATOM 921 N N . LEU A 1 114 ? 10.771 2.823 -22.889 1.00 94.06 114 LEU A N 1
ATOM 922 C CA . LEU A 1 114 ? 11.032 2.039 -21.683 1.00 94.06 114 LEU A CA 1
ATOM 923 C C . LEU A 1 114 ? 9.766 1.838 -20.846 1.00 94.06 114 LEU A C 1
ATOM 925 O O . LEU A 1 114 ? 9.560 0.741 -20.330 1.00 94.06 114 LEU A O 1
ATOM 929 N N . VAL A 1 115 ? 8.902 2.851 -20.726 1.00 95.31 115 VAL A N 1
ATOM 930 C CA . VAL A 1 115 ? 7.606 2.709 -20.041 1.00 95.31 115 VAL A CA 1
ATOM 931 C C . VAL A 1 115 ? 6.758 1.637 -20.725 1.00 95.31 115 VAL A C 1
ATOM 933 O O . VAL A 1 115 ? 6.219 0.763 -20.043 1.00 95.31 115 VAL A O 1
ATOM 936 N N . VAL A 1 116 ? 6.669 1.659 -22.058 1.00 94.62 116 VAL A N 1
ATOM 937 C CA . VAL A 1 116 ? 5.913 0.666 -22.836 1.00 94.62 116 VAL A CA 1
ATOM 938 C C . VAL A 1 116 ? 6.501 -0.732 -22.653 1.00 94.62 116 VAL A C 1
ATOM 940 O O . VAL A 1 116 ? 5.762 -1.666 -22.336 1.00 94.62 116 VAL A O 1
ATOM 943 N N . VAL A 1 117 ? 7.820 -0.885 -22.789 1.00 95.06 117 VAL A N 1
ATOM 944 C CA . VAL A 1 117 ? 8.502 -2.179 -22.651 1.00 95.06 117 VAL A CA 1
ATOM 945 C C . VAL A 1 117 ? 8.336 -2.747 -21.251 1.00 95.06 117 VAL A C 1
ATOM 947 O O . VAL A 1 117 ? 7.969 -3.913 -21.110 1.00 95.06 117 VAL A O 1
ATOM 950 N N . ILE A 1 118 ? 8.544 -1.941 -20.210 1.00 94.69 118 ILE A N 1
ATOM 951 C CA . ILE A 1 118 ? 8.354 -2.374 -18.822 1.00 94.69 118 ILE A CA 1
ATOM 952 C C . ILE A 1 118 ? 6.900 -2.792 -18.598 1.00 94.69 118 ILE A C 1
ATOM 954 O O . ILE A 1 118 ? 6.651 -3.869 -18.056 1.00 94.69 118 ILE A O 1
ATOM 958 N N . THR A 1 119 ? 5.943 -1.984 -19.058 1.00 94.38 119 THR A N 1
ATOM 959 C CA . THR A 1 119 ? 4.513 -2.262 -18.874 1.00 94.38 119 THR A CA 1
ATOM 960 C C . THR A 1 119 ? 4.094 -3.552 -19.577 1.00 94.38 119 THR A C 1
ATOM 962 O O . THR A 1 119 ? 3.401 -4.371 -18.981 1.00 94.38 119 THR A O 1
ATOM 965 N N . ARG A 1 120 ? 4.565 -3.795 -20.807 1.00 92.62 120 ARG A N 1
ATOM 966 C CA . ARG A 1 120 ? 4.290 -5.038 -21.551 1.00 92.62 120 ARG A CA 1
ATOM 967 C C . ARG A 1 120 ? 4.977 -6.257 -20.937 1.00 92.62 120 ARG A C 1
ATOM 969 O O . ARG A 1 120 ? 4.398 -7.338 -20.894 1.00 92.62 120 ARG A O 1
ATOM 976 N N . SER A 1 121 ? 6.212 -6.090 -20.473 1.00 92.06 121 SER A N 1
ATOM 977 C CA . SER A 1 121 ? 7.046 -7.205 -20.018 1.00 92.06 121 SER A CA 1
ATOM 978 C C . SER A 1 121 ? 6.702 -7.651 -18.597 1.00 92.06 121 SER A C 1
ATOM 980 O O . SER A 1 121 ? 6.687 -8.850 -18.299 1.00 92.06 121 SER A O 1
ATOM 982 N N . LEU A 1 122 ? 6.439 -6.683 -17.715 1.00 93.06 122 LEU A N 1
ATOM 983 C CA . LEU A 1 122 ? 6.285 -6.883 -16.275 1.00 93.06 122 LEU A CA 1
ATOM 984 C C . LEU A 1 122 ? 4.891 -6.516 -15.749 1.00 93.06 122 LEU A C 1
ATOM 986 O O . LEU A 1 122 ? 4.438 -7.134 -14.787 1.00 93.06 122 LEU A O 1
ATOM 990 N N . GLY A 1 123 ? 4.213 -5.551 -16.369 1.00 92.31 123 GLY A N 1
ATOM 991 C CA . GLY A 1 123 ? 2.898 -5.056 -15.961 1.00 92.31 123 GLY A CA 1
ATOM 992 C C . GLY A 1 123 ? 2.910 -3.599 -15.494 1.00 92.31 123 GLY A C 1
ATOM 993 O O . GLY A 1 123 ? 3.958 -2.977 -15.320 1.00 92.31 123 GLY A O 1
ATOM 994 N N . GLU A 1 124 ? 1.714 -3.053 -15.280 1.00 92.50 124 GLU A N 1
ATOM 995 C CA . GLU A 1 124 ? 1.526 -1.664 -14.858 1.00 92.50 124 GLU A CA 1
ATOM 996 C C . GLU A 1 124 ? 2.023 -1.401 -13.429 1.00 92.50 124 GLU A C 1
ATOM 998 O O . GLU A 1 124 ? 1.866 -2.214 -12.511 1.00 92.50 124 GLU A O 1
ATOM 1003 N N . MET A 1 125 ? 2.586 -0.209 -13.222 1.00 92.56 125 MET A N 1
ATOM 1004 C CA . MET A 1 125 ? 3.066 0.291 -11.933 1.00 92.56 125 MET A CA 1
ATOM 1005 C C . MET A 1 125 ? 2.645 1.746 -11.746 1.00 92.56 125 MET A C 1
ATOM 1007 O O . MET A 1 125 ? 2.420 2.464 -12.715 1.00 92.56 125 MET A O 1
ATOM 1011 N N . ASN A 1 126 ? 2.590 2.213 -10.496 1.00 92.19 126 ASN A N 1
ATOM 1012 C CA . ASN A 1 126 ? 2.439 3.648 -10.252 1.00 92.19 126 ASN A CA 1
ATOM 1013 C C . ASN A 1 126 ? 3.683 4.423 -10.732 1.00 92.19 126 ASN A C 1
ATOM 1015 O O . ASN A 1 126 ? 4.781 3.863 -10.814 1.00 92.19 126 ASN A O 1
ATOM 1019 N N . ASN A 1 127 ? 3.509 5.720 -10.993 1.00 93.75 127 ASN A N 1
ATOM 1020 C CA . ASN A 1 127 ? 4.550 6.591 -11.545 1.00 93.75 127 ASN A CA 1
ATOM 1021 C C . ASN A 1 127 ? 5.850 6.577 -10.735 1.00 93.75 127 ASN A C 1
ATOM 1023 O O . ASN A 1 127 ? 6.927 6.506 -11.322 1.00 93.75 127 ASN A O 1
ATOM 1027 N N . TYR A 1 128 ? 5.760 6.575 -9.403 1.00 92.06 128 TYR A N 1
ATOM 1028 C CA . TYR A 1 128 ? 6.926 6.511 -8.523 1.00 92.06 128 TYR A CA 1
ATOM 1029 C C . TYR A 1 128 ? 7.756 5.238 -8.756 1.00 92.06 128 TYR A C 1
ATOM 1031 O O . TYR A 1 128 ? 8.963 5.302 -8.989 1.00 92.06 128 TYR A O 1
ATOM 1039 N N . ASN A 1 129 ? 7.109 4.071 -8.734 1.00 93.44 129 ASN A N 1
ATOM 1040 C CA . ASN A 1 129 ? 7.778 2.785 -8.917 1.00 93.44 129 ASN A CA 1
ATOM 1041 C C . ASN A 1 129 ? 8.311 2.617 -10.345 1.00 93.44 129 ASN A C 1
ATOM 1043 O O . ASN A 1 129 ? 9.421 2.112 -10.510 1.00 93.44 129 ASN A O 1
ATOM 1047 N N . MET A 1 130 ? 7.562 3.079 -11.354 1.00 95.75 130 MET A N 1
ATOM 1048 C CA . MET A 1 130 ? 8.004 3.088 -12.752 1.00 95.75 130 MET A CA 1
ATOM 1049 C C . MET A 1 130 ? 9.247 3.970 -12.926 1.00 95.75 130 MET A C 1
ATOM 1051 O O . MET A 1 130 ? 10.252 3.521 -13.468 1.00 95.75 130 MET A O 1
ATOM 1055 N N . THR A 1 131 ? 9.224 5.186 -12.374 1.00 95.88 131 THR A N 1
ATOM 1056 C CA . THR A 1 131 ? 10.360 6.120 -12.388 1.00 95.88 131 THR A CA 1
ATOM 1057 C C . THR A 1 131 ? 11.595 5.484 -11.756 1.00 95.88 131 THR A C 1
ATOM 1059 O O . THR A 1 131 ? 12.651 5.430 -12.383 1.00 95.88 131 THR A O 1
ATOM 1062 N N . LYS A 1 132 ? 11.463 4.905 -10.554 1.00 95.69 132 LYS A N 1
ATOM 1063 C CA . LYS A 1 132 ? 12.587 4.242 -9.876 1.00 95.69 132 LYS A CA 1
ATOM 1064 C C . LYS A 1 132 ? 13.112 3.019 -10.617 1.00 95.69 132 LYS A C 1
ATOM 1066 O O . LYS A 1 132 ? 14.3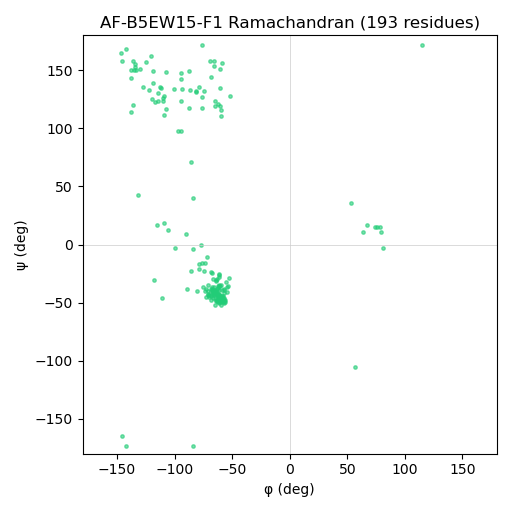08 2.734 -10.540 1.00 95.69 132 LYS A O 1
ATOM 1071 N N . LEU A 1 133 ? 12.252 2.299 -11.334 1.00 95.56 133 LEU A N 1
ATOM 1072 C CA . LEU A 1 133 ? 12.684 1.178 -12.159 1.00 95.56 133 LEU A CA 1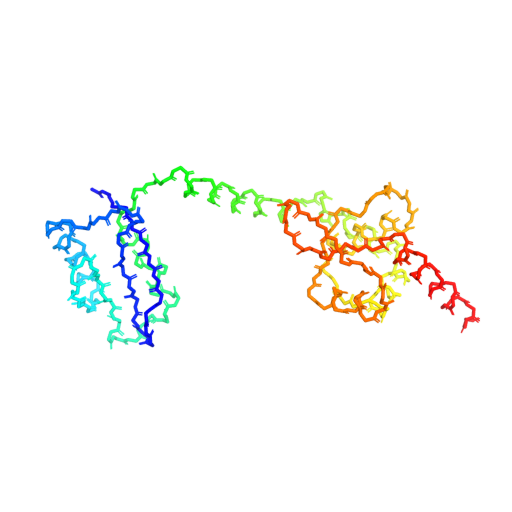
ATOM 1073 C C . LEU A 1 133 ? 13.459 1.668 -13.387 1.00 95.56 133 LEU A C 1
ATOM 1075 O O . LEU A 1 133 ? 14.530 1.134 -13.659 1.00 95.56 133 LEU A O 1
ATOM 1079 N N . ILE A 1 134 ? 12.986 2.718 -14.062 1.00 96.06 134 ILE A N 1
ATOM 1080 C CA . ILE A 1 134 ? 13.683 3.351 -15.193 1.00 96.06 134 ILE A CA 1
ATOM 1081 C C . ILE A 1 134 ? 15.059 3.868 -14.763 1.00 96.06 134 ILE A C 1
ATOM 1083 O O . ILE A 1 134 ? 16.058 3.549 -15.401 1.00 96.06 134 ILE A O 1
ATOM 1087 N N . GLU A 1 135 ? 15.153 4.602 -13.652 1.00 95.75 135 GLU A N 1
ATOM 1088 C CA . GLU A 1 135 ? 16.435 5.116 -13.145 1.00 95.75 135 GLU A CA 1
ATOM 1089 C C . GLU A 1 135 ? 17.436 3.993 -12.844 1.00 95.75 135 GLU A C 1
ATOM 1091 O O . GLU A 1 135 ? 18.627 4.106 -13.149 1.00 95.75 135 GLU A O 1
ATOM 1096 N N . PHE A 1 136 ? 16.958 2.877 -12.294 1.00 95.81 136 PHE A N 1
ATOM 1097 C CA . PHE A 1 136 ? 17.776 1.694 -12.050 1.00 95.81 136 PHE A CA 1
ATOM 1098 C C . PHE A 1 136 ? 18.209 0.996 -13.355 1.00 95.81 136 PHE A C 1
ATOM 1100 O O . PHE A 1 136 ? 19.383 0.635 -13.526 1.00 95.81 136 PHE A O 1
ATOM 1107 N N . VAL A 1 137 ? 17.289 0.836 -14.310 1.00 93.94 137 VAL A N 1
ATOM 1108 C CA . VAL A 1 137 ? 17.559 0.248 -15.632 1.00 93.94 137 VAL A CA 1
ATOM 1109 C C . VAL A 1 137 ? 18.598 1.076 -16.388 1.00 93.94 137 VAL A C 1
ATOM 1111 O O . VAL A 1 137 ? 19.598 0.520 -16.840 1.00 93.94 137 VAL A O 1
ATOM 1114 N N . LEU A 1 138 ? 18.462 2.402 -16.400 1.00 93.44 138 LEU A N 1
ATOM 1115 C CA . LEU A 1 138 ? 19.422 3.328 -17.011 1.00 93.44 138 LEU A CA 1
ATOM 1116 C C . LEU A 1 138 ? 20.743 3.450 -16.232 1.00 93.44 138 LEU A C 1
ATOM 1118 O O . LEU A 1 138 ? 21.703 4.029 -16.727 1.00 93.44 138 LEU A O 1
ATOM 1122 N N . GLY A 1 139 ? 20.821 2.908 -15.013 1.00 90.94 139 GLY A N 1
ATOM 1123 C CA . GLY A 1 139 ? 22.027 2.950 -14.182 1.00 90.94 139 GLY A CA 1
ATOM 1124 C C . GLY A 1 139 ? 22.263 4.275 -13.453 1.00 90.94 139 GLY A C 1
ATOM 1125 O O . GLY A 1 139 ? 23.326 4.439 -12.859 1.00 90.94 139 GLY A O 1
ATOM 1126 N N . LYS A 1 140 ? 21.275 5.182 -13.446 1.00 91.38 140 LYS A N 1
ATOM 1127 C CA . LYS A 1 140 ? 21.273 6.386 -12.596 1.00 91.38 140 LYS A CA 1
ATOM 1128 C C . LYS A 1 140 ? 21.271 6.002 -11.114 1.00 91.38 140 LYS A C 1
ATOM 1130 O O . LYS A 1 140 ? 21.939 6.636 -10.306 1.00 91.38 140 LYS A O 1
ATOM 1135 N N . GLU A 1 141 ? 20.581 4.912 -10.784 1.00 88.75 141 GLU A N 1
ATOM 1136 C CA . GLU A 1 141 ? 20.544 4.321 -9.447 1.00 88.75 141 GLU A CA 1
ATOM 1137 C C . GLU A 1 141 ? 21.251 2.959 -9.427 1.00 88.75 141 GLU A C 1
ATOM 1139 O O . GLU A 1 141 ? 21.025 2.100 -10.282 1.00 88.75 141 GLU A O 1
ATOM 1144 N N . LYS A 1 142 ? 22.096 2.717 -8.413 1.00 85.75 142 LYS A N 1
ATOM 1145 C CA . LYS 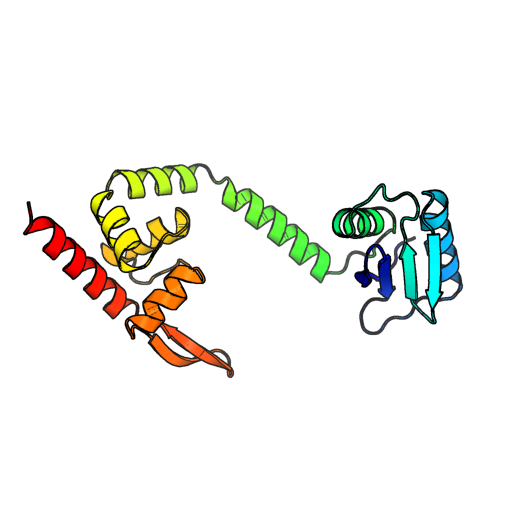A 1 142 ? 22.812 1.430 -8.261 1.00 85.75 142 LYS A CA 1
ATOM 1146 C C . LYS A 1 142 ? 21.906 0.300 -7.773 1.00 85.75 142 LYS A C 1
ATOM 1148 O O . LYS A 1 142 ? 22.242 -0.876 -7.933 1.00 85.75 142 LYS A O 1
ATOM 1153 N N . ARG A 1 143 ? 20.798 0.642 -7.115 1.00 87.00 143 ARG A N 1
ATOM 1154 C CA . ARG A 1 143 ? 19.836 -0.293 -6.525 1.00 87.00 143 ARG A CA 1
ATOM 1155 C C . ARG A 1 143 ? 18.423 0.161 -6.856 1.00 87.00 143 ARG A C 1
ATOM 1157 O O . ARG A 1 143 ? 18.163 1.349 -6.992 1.00 87.00 143 ARG A O 1
ATOM 1164 N N . PHE A 1 144 ? 17.507 -0.793 -6.955 1.00 88.62 144 PHE A N 1
ATOM 1165 C CA . PHE A 1 144 ? 16.095 -0.472 -7.086 1.00 88.62 144 PHE A CA 1
ATOM 1166 C C . PHE A 1 144 ? 15.536 -0.050 -5.723 1.00 88.62 144 PHE A C 1
ATOM 1168 O O . PHE A 1 144 ? 15.544 -0.837 -4.777 1.00 88.62 144 PHE A O 1
ATOM 1175 N N . HIS A 1 145 ? 15.075 1.198 -5.634 1.00 85.56 145 HIS A N 1
ATOM 1176 C CA . HIS A 1 145 ? 14.505 1.790 -4.418 1.00 85.56 145 HIS A CA 1
ATOM 1177 C C . HIS A 1 145 ? 12.967 1.794 -4.398 1.00 85.56 145 HIS A C 1
ATOM 1179 O O . HIS A 1 145 ? 12.370 2.228 -3.415 1.00 85.56 145 HIS A O 1
ATOM 1185 N N . GLY A 1 146 ? 12.324 1.326 -5.472 1.00 86.62 146 GLY A N 1
ATOM 1186 C CA . GLY A 1 146 ? 10.872 1.192 -5.543 1.00 86.62 146 GLY A CA 1
ATOM 1187 C C . GLY A 1 146 ? 10.360 -0.113 -4.928 1.00 86.62 146 GLY A C 1
ATOM 1188 O O . GLY A 1 146 ? 11.106 -0.903 -4.348 1.00 86.62 146 GLY A O 1
ATOM 1189 N N . MET A 1 147 ? 9.062 -0.354 -5.094 1.00 88.12 147 MET A N 1
ATOM 1190 C CA . MET A 1 147 ? 8.392 -1.576 -4.653 1.00 88.12 147 MET A CA 1
ATOM 1191 C C . MET A 1 147 ? 7.606 -2.198 -5.806 1.00 88.12 147 MET A C 1
ATOM 1193 O O . MET A 1 147 ? 6.894 -1.504 -6.531 1.00 88.12 147 MET A O 1
ATOM 1197 N N . LEU A 1 148 ? 7.716 -3.516 -5.970 1.00 87.88 148 LEU A N 1
ATOM 1198 C CA . LEU A 1 148 ? 6.878 -4.240 -6.922 1.00 87.88 148 LEU A CA 1
ATOM 1199 C C . LEU A 1 148 ? 5.462 -4.352 -6.343 1.00 87.88 148 LEU A C 1
ATOM 1201 O O . LEU A 1 148 ? 5.300 -4.701 -5.175 1.00 87.88 148 LEU A O 1
ATOM 1205 N N . ASN A 1 149 ? 4.441 -4.028 -7.138 1.00 87.75 149 ASN A N 1
ATOM 1206 C CA . ASN A 1 149 ? 3.062 -4.348 -6.766 1.00 87.75 149 ASN A CA 1
ATOM 1207 C C . ASN A 1 149 ? 2.796 -5.846 -7.001 1.00 87.75 149 ASN A C 1
ATOM 1209 O O . ASN A 1 149 ? 3.616 -6.538 -7.601 1.00 87.75 149 ASN A O 1
ATOM 1213 N N . SER A 1 150 ? 1.645 -6.345 -6.552 1.00 89.00 150 SER A N 1
ATOM 1214 C CA . SER A 1 150 ? 1.301 -7.769 -6.663 1.00 89.00 150 SER A CA 1
ATOM 1215 C C . SER A 1 150 ? 1.321 -8.295 -8.103 1.00 89.00 150 SER A C 1
ATOM 1217 O O . SER A 1 150 ? 1.767 -9.419 -8.330 1.00 89.00 150 SER A O 1
ATOM 1219 N N . THR A 1 151 ? 0.873 -7.495 -9.073 1.00 89.19 151 THR A N 1
ATOM 1220 C CA . THR A 1 151 ? 0.853 -7.869 -10.494 1.00 89.19 151 THR A CA 1
ATOM 1221 C C . THR A 1 151 ? 2.270 -8.059 -11.030 1.00 89.19 151 THR A C 1
ATOM 1223 O O . THR A 1 151 ? 2.597 -9.121 -11.558 1.00 89.19 151 THR A O 1
ATOM 1226 N N . VAL A 1 152 ? 3.135 -7.065 -10.827 1.00 91.44 152 VAL A N 1
ATOM 1227 C CA . VAL A 1 152 ? 4.531 -7.112 -11.273 1.00 91.44 152 VAL A CA 1
ATOM 1228 C C . VAL A 1 152 ? 5.323 -8.168 -10.514 1.00 91.44 152 VAL A C 1
ATOM 1230 O O . VAL A 1 152 ? 6.121 -8.886 -11.109 1.00 91.44 152 VAL A O 1
ATOM 1233 N N . GLU A 1 153 ? 5.085 -8.318 -9.212 1.00 91.94 153 GLU A N 1
ATOM 1234 C CA . GLU A 1 153 ? 5.694 -9.373 -8.405 1.00 91.94 153 GLU A CA 1
ATOM 1235 C C . GLU A 1 153 ? 5.369 -10.757 -8.973 1.00 91.94 153 GLU A C 1
ATOM 1237 O O . GLU A 1 153 ? 6.277 -11.569 -9.160 1.00 91.94 153 GLU A O 1
ATOM 1242 N N . LYS A 1 154 ? 4.096 -11.024 -9.289 1.00 91.31 154 LYS A N 1
ATOM 1243 C CA . LYS A 1 154 ? 3.684 -12.292 -9.896 1.00 91.31 154 LYS A CA 1
ATOM 1244 C C . LYS A 1 154 ? 4.428 -12.532 -11.208 1.00 91.31 154 LYS A C 1
ATOM 1246 O O . LYS A 1 154 ? 4.960 -13.621 -11.409 1.00 91.31 154 LYS A O 1
ATOM 1251 N N . ARG A 1 155 ? 4.540 -11.508 -12.054 1.00 92.62 155 ARG A N 1
ATOM 1252 C CA . ARG A 1 155 ? 5.228 -11.624 -13.341 1.00 92.62 155 ARG A CA 1
ATOM 1253 C C . ARG A 1 155 ? 6.729 -11.882 -13.191 1.00 92.62 155 ARG A C 1
ATOM 1255 O O . ARG A 1 155 ? 7.274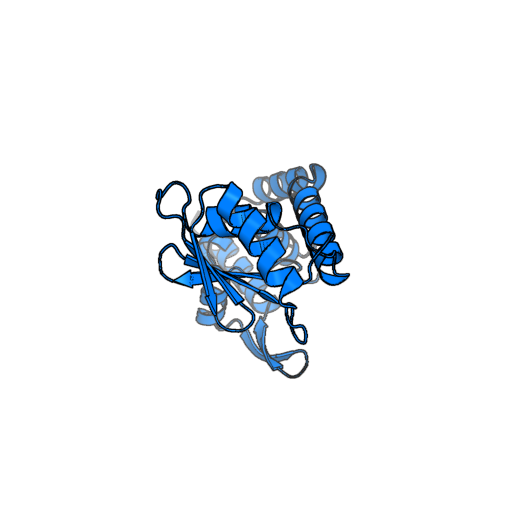 -12.758 -13.851 1.00 92.62 155 ARG A O 1
ATOM 1262 N N . VAL A 1 156 ? 7.396 -11.180 -12.279 1.00 93.00 156 VAL A N 1
ATOM 1263 C CA . VAL A 1 156 ? 8.817 -11.389 -11.943 1.00 93.00 156 VAL A CA 1
ATOM 1264 C C . VAL A 1 156 ? 9.067 -12.808 -11.418 1.00 93.00 156 VAL A C 1
ATOM 1266 O O . VAL A 1 156 ? 10.104 -13.404 -11.715 1.00 93.00 156 VAL A O 1
ATOM 1269 N N . ILE A 1 157 ? 8.116 -13.362 -10.663 1.00 91.56 157 ILE A N 1
ATOM 1270 C CA . ILE A 1 157 ? 8.160 -14.744 -10.173 1.00 91.56 157 ILE A CA 1
ATOM 1271 C C . ILE A 1 157 ? 7.998 -15.743 -11.319 1.00 91.56 157 ILE A C 1
ATOM 1273 O O . ILE A 1 157 ? 8.803 -16.665 -11.416 1.00 91.56 157 ILE A O 1
ATOM 1277 N N . GLU A 1 158 ? 7.011 -15.547 -12.198 1.00 93.31 158 GLU A N 1
ATOM 1278 C CA . GLU A 1 158 ? 6.792 -16.386 -13.389 1.00 93.31 158 GLU A CA 1
ATOM 1279 C C . GLU A 1 158 ? 8.027 -16.428 -14.296 1.00 93.31 158 GLU A C 1
ATOM 1281 O O . GLU A 1 158 ? 8.385 -17.483 -14.809 1.00 93.31 158 GLU A O 1
ATOM 1286 N N . LEU A 1 159 ? 8.715 -15.293 -14.443 1.00 91.94 159 LEU A N 1
ATOM 1287 C CA . LEU A 1 159 ? 9.945 -15.174 -15.229 1.00 91.94 159 LEU A CA 1
ATOM 1288 C C . LEU A 1 159 ? 11.190 -15.733 -14.511 1.00 91.94 159 LEU A C 1
ATOM 1290 O O . LEU A 1 159 ? 12.293 -15.685 -15.050 1.00 91.94 159 LEU A O 1
ATOM 1294 N N . GLY A 1 160 ? 11.052 -16.249 -13.285 1.00 92.44 160 GLY A N 1
ATOM 1295 C CA . GLY A 1 160 ? 12.155 -16.861 -12.538 1.00 92.44 160 GLY A CA 1
ATOM 1296 C C . GLY A 1 160 ? 13.168 -15.863 -11.963 1.00 92.44 160 GLY A C 1
ATOM 1297 O O . GLY A 1 160 ? 14.259 -16.247 -11.527 1.00 92.44 160 GLY A O 1
ATOM 1298 N N . PHE A 1 161 ? 12.830 -14.574 -11.899 1.00 94.19 161 PHE A N 1
ATOM 1299 C CA . PHE A 1 161 ? 13.716 -13.518 -11.398 1.00 94.19 161 PHE A CA 1
ATOM 1300 C C . PHE A 1 161 ? 13.682 -13.369 -9.872 1.00 94.19 161 PHE A C 1
ATOM 1302 O O . PHE A 1 161 ? 13.762 -12.265 -9.325 1.00 94.19 161 PHE A O 1
ATOM 1309 N N . TYR A 1 162 ? 13.622 -14.490 -9.160 1.00 93.81 162 TYR A N 1
ATOM 1310 C CA . TYR A 1 162 ? 13.675 -14.530 -7.705 1.00 93.81 162 TYR A CA 1
ATOM 1311 C C . TYR A 1 162 ? 14.386 -15.788 -7.197 1.00 93.81 162 TYR A C 1
ATOM 1313 O O . TYR A 1 162 ? 14.599 -16.754 -7.930 1.00 93.81 162 TYR A O 1
ATOM 1321 N N . THR A 1 163 ? 14.762 -15.766 -5.923 1.00 90.06 163 THR A N 1
ATOM 1322 C CA . THR A 1 163 ? 15.168 -16.935 -5.132 1.00 90.06 163 THR A CA 1
ATOM 1323 C C . THR A 1 163 ? 14.495 -16.889 -3.770 1.00 90.06 163 THR A C 1
ATOM 1325 O O . THR A 1 163 ? 14.170 -15.811 -3.274 1.00 90.06 163 THR A O 1
ATOM 1328 N N . MET A 1 164 ? 14.324 -18.044 -3.132 1.00 89.75 164 MET A N 1
ATOM 1329 C CA . MET A 1 164 ? 13.952 -18.094 -1.719 1.00 89.75 164 MET A CA 1
ATOM 1330 C C . MET A 1 164 ? 15.201 -17.908 -0.858 1.00 89.75 164 MET A C 1
ATOM 1332 O O . MET A 1 164 ? 16.210 -18.571 -1.082 1.00 89.75 164 MET A O 1
ATOM 1336 N N . GLY A 1 165 ? 15.133 -17.016 0.124 1.00 85.81 165 GLY A N 1
ATOM 1337 C CA . GLY A 1 165 ? 16.197 -16.806 1.102 1.00 85.81 165 GLY A CA 1
ATOM 1338 C C . GLY A 1 165 ? 15.634 -16.439 2.468 1.00 85.81 165 GLY A C 1
ATOM 1339 O O . GLY A 1 165 ? 14.446 -16.635 2.723 1.00 85.81 165 GLY A O 1
ATOM 1340 N N . GLN A 1 166 ? 16.487 -15.917 3.345 1.00 83.81 166 GLN A N 1
ATOM 1341 C CA . GLN A 1 166 ? 16.079 -15.413 4.653 1.00 83.81 166 GLN A CA 1
ATOM 1342 C C . GLN A 1 166 ? 16.259 -13.901 4.730 1.00 83.81 166 GLN A C 1
ATOM 1344 O O . GLN A 1 166 ? 17.292 -13.369 4.324 1.00 83.81 166 GLN A O 1
ATOM 1349 N N . LEU A 1 167 ? 15.256 -13.217 5.273 1.00 74.00 167 LEU A N 1
ATOM 1350 C CA . LEU A 1 167 ? 15.287 -11.786 5.537 1.00 74.00 167 LEU A CA 1
ATOM 1351 C C . LEU A 1 167 ? 14.692 -11.563 6.928 1.00 74.00 167 LEU A C 1
ATOM 1353 O O . LEU A 1 167 ? 13.568 -11.974 7.193 1.00 74.00 167 LEU A O 1
ATOM 1357 N N . ASN A 1 168 ? 15.475 -10.981 7.839 1.00 83.31 168 ASN A N 1
ATOM 1358 C CA . ASN A 1 168 ? 15.111 -10.816 9.255 1.00 83.31 168 ASN A CA 1
ATOM 1359 C C . ASN A 1 168 ? 14.690 -12.121 9.963 1.00 83.31 168 ASN A C 1
ATOM 1361 O O . ASN A 1 168 ? 13.807 -12.112 10.813 1.00 83.31 168 ASN A O 1
ATOM 1365 N N . GLY A 1 169 ? 15.317 -13.248 9.610 1.00 82.69 169 GLY A N 1
ATOM 1366 C CA . GLY A 1 169 ? 15.014 -14.558 10.202 1.00 82.69 169 GLY A CA 1
ATOM 1367 C C . GLY A 1 169 ? 13.789 -15.264 9.610 1.00 82.69 169 GLY A C 1
ATOM 1368 O O . GLY A 1 169 ? 13.529 -16.412 9.959 1.00 82.69 169 GLY A O 1
ATOM 1369 N N . GLU A 1 170 ? 13.075 -14.637 8.672 1.00 78.38 170 GLU A N 1
ATOM 1370 C CA . GLU A 1 170 ? 11.917 -15.224 7.998 1.00 78.38 170 GLU A CA 1
ATOM 1371 C C . GLU A 1 170 ? 12.245 -15.605 6.552 1.00 78.38 170 GLU A C 1
ATOM 1373 O O . GLU A 1 170 ? 13.066 -14.965 5.889 1.00 78.38 170 GLU A O 1
ATOM 1378 N N . LYS A 1 171 ? 11.598 -16.660 6.037 1.00 84.62 171 LYS A N 1
ATOM 1379 C CA . LYS A 1 171 ? 11.709 -17.023 4.618 1.00 84.62 171 LYS A CA 1
ATOM 1380 C C . LYS A 1 171 ? 11.102 -15.911 3.764 1.00 84.62 171 LYS A C 1
ATOM 1382 O O . LYS A 1 171 ? 9.921 -15.606 3.898 1.00 84.62 171 LYS A O 1
ATOM 1387 N N . ALA A 1 172 ? 11.887 -15.366 2.844 1.00 85.88 172 ALA A N 1
ATOM 1388 C CA . ALA A 1 172 ? 11.481 -14.269 1.977 1.00 85.88 172 ALA A CA 1
ATOM 1389 C C . ALA A 1 172 ? 11.885 -14.520 0.521 1.00 85.88 172 ALA A C 1
ATOM 1391 O O . ALA A 1 172 ? 12.876 -15.199 0.234 1.00 85.88 172 ALA A O 1
ATOM 1392 N N . LYS A 1 173 ? 11.121 -13.934 -0.405 1.00 86.38 173 LYS A N 1
ATOM 1393 C CA . LYS A 1 173 ? 11.491 -13.862 -1.821 1.00 86.38 173 LYS A CA 1
ATOM 1394 C C . LYS A 1 173 ? 12.555 -12.780 -1.994 1.00 86.38 173 LYS A C 1
ATOM 1396 O O . LYS A 1 173 ? 12.357 -11.638 -1.587 1.00 86.38 173 LYS A O 1
ATOM 1401 N N . ILE A 1 174 ? 13.673 -13.136 -2.612 1.00 88.06 174 ILE A N 1
ATOM 1402 C CA . ILE A 1 174 ? 14.767 -12.224 -2.944 1.00 88.06 174 ILE A CA 1
ATOM 1403 C C . ILE A 1 174 ? 14.773 -12.043 -4.459 1.00 88.06 174 ILE A C 1
ATOM 1405 O O . ILE A 1 174 ? 15.073 -12.983 -5.196 1.00 88.06 174 ILE A O 1
ATOM 1409 N N . TYR A 1 175 ? 14.432 -10.844 -4.928 1.00 90.12 175 TYR A N 1
ATOM 1410 C CA . TYR A 1 175 ? 14.361 -10.543 -6.357 1.00 90.12 175 TYR A CA 1
ATOM 1411 C C . TYR A 1 175 ? 15.743 -10.288 -6.960 1.00 90.12 175 TYR A C 1
ATOM 1413 O O . TYR A 1 175 ? 16.567 -9.546 -6.417 1.00 90.12 175 TYR A O 1
ATOM 1421 N N . LYS A 1 176 ? 15.988 -10.873 -8.133 1.00 92.38 176 LYS A N 1
ATOM 1422 C CA . LYS A 1 176 ? 17.237 -10.729 -8.888 1.00 92.38 176 LYS A CA 1
ATOM 1423 C C . LYS A 1 176 ? 17.187 -9.477 -9.764 1.00 92.38 176 LYS A C 1
ATOM 1425 O O . LYS A 1 176 ? 17.131 -9.572 -10.985 1.00 92.38 176 LYS A O 1
ATOM 1430 N N . TYR A 1 177 ? 17.248 -8.291 -9.158 1.00 91.25 177 TYR A N 1
ATOM 1431 C CA . TYR A 1 177 ? 17.087 -7.020 -9.884 1.00 91.25 177 TYR A CA 1
ATOM 1432 C C . TYR A 1 177 ? 18.054 -6.825 -11.061 1.00 91.25 177 TYR A C 1
ATOM 1434 O O . TYR A 1 177 ? 17.669 -6.251 -12.073 1.00 91.25 177 TYR A O 1
ATOM 1442 N N . LYS A 1 178 ? 19.286 -7.350 -10.991 1.00 90.75 178 LYS A N 1
ATOM 1443 C CA . LYS A 1 178 ? 20.212 -7.3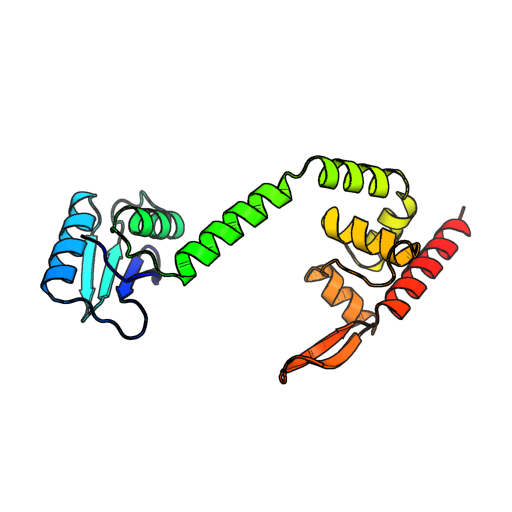23 -12.139 1.00 90.75 178 LYS A CA 1
ATOM 1444 C C . LYS A 1 178 ? 19.689 -8.117 -13.345 1.00 90.75 178 LYS A C 1
ATOM 1446 O O . LYS A 1 178 ? 19.856 -7.663 -14.470 1.00 90.75 178 LYS A O 1
ATOM 1451 N N . ALA A 1 179 ? 19.046 -9.262 -13.111 1.00 93.12 179 ALA A N 1
ATOM 1452 C CA . ALA A 1 179 ? 18.440 -10.069 -14.170 1.00 93.12 179 ALA A CA 1
ATOM 1453 C C . ALA A 1 179 ? 17.195 -9.381 -14.746 1.00 93.12 179 ALA A C 1
ATOM 1455 O O . ALA A 1 179 ? 17.046 -9.327 -15.959 1.00 93.12 179 ALA A O 1
ATOM 1456 N N . ILE A 1 180 ? 16.370 -8.767 -13.887 1.00 92.75 180 ILE A N 1
ATOM 1457 C CA . ILE A 1 180 ? 15.221 -7.948 -14.316 1.00 92.75 180 ILE A CA 1
ATOM 1458 C C . ILE A 1 180 ? 15.691 -6.802 -15.223 1.00 92.75 180 ILE A C 1
ATOM 1460 O O . ILE A 1 180 ? 15.128 -6.587 -16.290 1.00 92.75 180 ILE A O 1
ATOM 1464 N N . LYS A 1 181 ? 16.758 -6.095 -14.827 1.00 94.00 181 LYS A N 1
ATOM 1465 C CA . LYS A 1 181 ? 17.365 -5.029 -15.634 1.00 94.00 181 LYS A CA 1
ATOM 1466 C C . LYS A 1 181 ? 17.822 -5.536 -17.003 1.00 94.00 181 LYS A C 1
ATOM 1468 O O . LYS A 1 181 ? 17.487 -4.912 -18.002 1.00 94.00 181 LYS A O 1
ATOM 1473 N N . ALA A 1 182 ? 18.565 -6.641 -17.049 1.00 93.06 182 ALA A N 1
ATOM 1474 C CA . ALA A 1 182 ? 19.031 -7.218 -18.311 1.00 93.06 182 ALA A CA 1
ATOM 1475 C C . ALA A 1 182 ? 17.858 -7.635 -19.214 1.00 93.06 182 ALA A C 1
ATOM 1477 O O . ALA A 1 182 ? 17.856 -7.324 -20.396 1.00 93.06 182 ALA A O 1
ATOM 1478 N N . PHE A 1 183 ? 16.828 -8.258 -18.640 1.00 94.44 183 PHE A N 1
ATOM 1479 C CA . PHE A 1 183 ? 15.623 -8.656 -19.363 1.00 94.44 183 PHE A CA 1
ATOM 1480 C C . PHE A 1 183 ? 14.889 -7.467 -19.999 1.00 94.44 183 PHE A C 1
ATOM 1482 O O . PHE A 1 183 ? 14.543 -7.530 -21.173 1.00 94.44 183 PHE A O 1
ATOM 1489 N N . ILE A 1 184 ? 14.704 -6.368 -19.257 1.00 93.81 184 ILE A N 1
ATOM 1490 C CA . ILE A 1 184 ? 14.077 -5.146 -19.788 1.00 93.81 184 ILE A CA 1
ATOM 1491 C C . ILE A 1 184 ? 14.922 -4.536 -20.912 1.00 93.81 184 ILE A C 1
ATOM 1493 O O . ILE A 1 184 ? 14.370 -4.120 -21.924 1.00 93.81 184 ILE A O 1
ATOM 1497 N N . LEU A 1 185 ? 16.247 -4.466 -20.741 1.00 92.50 185 LEU A N 1
ATOM 1498 C CA . LEU A 1 185 ? 17.139 -3.888 -21.752 1.00 92.50 185 LEU A CA 1
ATOM 1499 C C . LEU A 1 185 ? 17.143 -4.703 -23.048 1.00 92.50 185 LEU A C 1
ATOM 1501 O O . LEU A 1 185 ? 17.097 -4.110 -24.120 1.00 92.50 185 LEU A O 1
ATOM 1505 N N . ASN A 1 186 ? 17.129 -6.033 -22.954 1.00 91.75 186 ASN A N 1
ATOM 1506 C CA . ASN A 1 186 ? 17.029 -6.897 -24.129 1.00 91.75 186 ASN A CA 1
ATOM 1507 C C . ASN A 1 186 ? 15.676 -6.717 -24.830 1.00 91.75 186 ASN A C 1
ATOM 1509 O O . ASN A 1 186 ? 15.637 -6.483 -26.029 1.00 91.75 186 ASN A O 1
ATOM 1513 N N . ALA A 1 187 ? 14.574 -6.712 -24.072 1.00 89.44 187 ALA A N 1
ATOM 1514 C CA . ALA A 1 187 ? 13.247 -6.469 -24.638 1.00 89.44 187 ALA A CA 1
ATOM 1515 C C . ALA A 1 187 ? 13.128 -5.076 -25.281 1.00 89.44 187 ALA A C 1
ATOM 1517 O O . ALA A 1 187 ? 12.328 -4.883 -26.192 1.00 89.44 187 ALA A O 1
ATOM 1518 N N . LEU A 1 188 ? 13.900 -4.090 -24.815 1.00 87.69 188 LEU A N 1
ATOM 1519 C CA . LEU A 1 188 ? 13.969 -2.777 -25.444 1.00 87.69 188 LEU A CA 1
ATOM 1520 C C . LEU A 1 188 ? 14.689 -2.842 -26.796 1.00 87.69 188 LEU A C 1
ATOM 1522 O O . LEU A 1 188 ? 14.174 -2.287 -27.757 1.00 87.69 188 LEU A O 1
ATOM 1526 N N . GLN A 1 189 ? 15.823 -3.542 -26.880 1.00 84.81 189 GLN A N 1
ATOM 1527 C CA . GLN A 1 189 ? 16.548 -3.759 -28.139 1.00 84.81 189 GLN A CA 1
ATOM 1528 C C . GLN A 1 189 ? 15.680 -4.490 -29.171 1.00 84.81 189 GLN A C 1
ATOM 1530 O O . GLN A 1 189 ? 15.551 -4.013 -30.294 1.00 84.81 189 GLN A O 1
ATOM 1535 N N . ASP A 1 190 ? 14.971 -5.540 -28.752 1.00 78.75 190 ASP A N 1
ATOM 1536 C CA . ASP A 1 190 ? 14.060 -6.290 -29.624 1.00 78.75 190 ASP A CA 1
ATOM 1537 C C . ASP A 1 190 ? 12.903 -5.425 -30.167 1.00 78.75 190 ASP A C 1
ATOM 1539 O O . ASP A 1 190 ? 12.368 -5.715 -31.229 1.00 78.75 190 ASP A O 1
ATOM 1543 N N . ASN A 1 191 ? 12.491 -4.356 -29.468 1.00 66.38 191 ASN A N 1
ATOM 1544 C CA . ASN A 1 191 ? 11.472 -3.428 -29.982 1.00 66.38 191 ASN A CA 1
ATOM 1545 C C . ASN A 1 191 ? 12.031 -2.429 -31.009 1.00 66.38 191 ASN A C 1
ATOM 1547 O O . ASN A 1 191 ? 11.251 -1.889 -31.789 1.00 66.38 191 ASN A O 1
ATOM 1551 N N . PHE A 1 192 ? 13.344 -2.181 -31.020 1.00 59.12 192 PHE A N 1
ATOM 1552 C CA . PHE A 1 192 ? 13.993 -1.308 -32.003 1.00 59.12 192 PHE A CA 1
ATOM 1553 C C . PHE A 1 192 ? 14.368 -2.040 -33.303 1.00 59.12 192 PHE A C 1
ATOM 1555 O O . PHE A 1 192 ? 14.440 -1.393 -34.341 1.00 59.12 192 PHE A O 1
ATOM 1562 N N . ASP A 1 193 ? 14.525 -3.368 -33.274 1.00 54.97 193 ASP A N 1
ATOM 1563 C CA . ASP A 1 193 ? 14.857 -4.184 -34.459 1.00 54.97 193 ASP A CA 1
ATOM 1564 C C . ASP A 1 193 ? 13.633 -4.580 -35.319 1.00 54.97 193 ASP A C 1
ATOM 1566 O O . ASP A 1 193 ? 13.779 -5.193 -36.376 1.00 54.97 193 ASP A O 1
ATOM 1570 N N . VAL A 1 194 ? 12.416 -4.225 -34.890 1.00 49.75 194 VAL A N 1
ATOM 1571 C CA . VAL A 1 194 ? 11.150 -4.467 -35.622 1.00 49.75 194 VAL A CA 1
ATOM 1572 C C . VAL A 1 194 ? 10.603 -3.163 -36.248 1.00 49.75 194 VAL A C 1
ATOM 1574 O O . VAL A 1 194 ? 9.446 -3.114 -36.668 1.00 49.75 194 VAL A O 1
ATOM 1577 N N . GLY A 1 195 ? 11.418 -2.100 -36.290 1.00 42.91 195 GLY A N 1
ATOM 1578 C CA . GLY A 1 195 ? 11.088 -0.779 -36.849 1.00 42.91 195 GLY A CA 1
ATOM 1579 C C . GLY A 1 195 ? 11.569 -0.566 -38.278 1.00 42.91 195 GLY A C 1
ATOM 1580 O O . GLY A 1 195 ? 12.724 -0.940 -38.573 1.00 42.91 195 GLY A O 1
#

Radius of gyration: 24.96 Å; Cα contacts (8 Å, |Δi|>4): 217; chains: 1; bounding box: 54×37×72 Å

Nearest PDB structures (foldseek):
  4mo0-assembly1_A  TM=4.678E-01  e=4.367E-01  Methanocaldococcus jannaschii
  5jb3-assembly1_1  TM=4.568E-01  e=6.220E-01  Pyrococcus abyssi GE5
  5zcy-assembly1_A  TM=4.137E-01  e=7.423E-01  Pyrococcus horikoshii OT3
  4bhl-assembly1_A  TM=4.592E-01  e=5.840E+00  Penaeus vannamei
  3g98-assembly2_B  TM=3.576E-01  e=3.436E+00  Aquifex aeolicus

Solvent-accessible surface area (backbone atoms only — not comparable to full-atom values): 11137 Å² total; per-residue (Å²): 129,65,40,61,61,46,67,42,83,72,54,92,56,25,33,30,42,34,42,32,92,96,55,73,53,50,72,67,53,51,51,53,54,46,55,61,44,44,74,74,70,32,46,76,48,80,54,98,58,32,38,38,37,31,54,86,82,63,82,52,56,58,69,56,44,38,54,47,52,63,67,71,49,51,62,49,84,42,80,64,53,52,55,49,51,52,48,52,51,52,53,51,53,62,71,65,37,63,67,60,54,51,48,35,52,49,52,48,69,77,36,50,68,58,52,53,44,43,35,74,73,38,39,81,67,58,61,66,34,46,36,33,47,49,35,28,59,75,56,80,31,96,59,74,81,51,68,76,50,74,66,29,43,53,40,39,52,77,72,58,39,51,43,83,46,75,53,98,89,37,86,35,83,44,70,40,61,71,57,51,37,52,52,52,53,50,54,47,52,60,60,61,76,77,109